Protein AF-A0A1E5P7C9-F1 (afdb_monomer_lite)

Secondary structure (DSSP, 8-state):
--EEEEEEEE-SS-EEEEEEEEEEEEESS--SSSEE-SSSEEEE-HHHHSS-TT-TTT----HHHHHHHHHHHHHHHHHHHHHSPTT-EEEEEEEEEE--GGG--THHHHHHHHHHHHHHH----TT--EEEETTTTEEEETTS---S---EEE-EEE--SB-TTSPBPP------------------

Radius of gyration: 18.48 Å; chains: 1; bounding box: 76×32×47 Å

Sequence (188 aa):
MSRTTAYRVLGPTWGVAVDLTADSEVVAAPPHAGDRVGARTWLDVAPVLDHPPADRTGLRLTPAEGGRLRQGAGLAAGAVEAVLPPGRHVVLTVHRVLFPEADFRAEGLIGAMLTWCEEEFGIDLPGGAVVFDRDADRFVHAWEEPGPVRDLARVRVVRPARDLLGHPLPVRARRGRAQGDATGRQQP

Structure (mmCIF, N/CA/C/O backbone):
data_AF-A0A1E5P7C9-F1
#
_entry.id   AF-A0A1E5P7C9-F1
#
loop_
_atom_site.group_PDB
_atom_site.id
_atom_site.type_symbol
_atom_site.label_atom_id
_atom_site.label_alt_id
_atom_site.label_comp_id
_atom_site.label_asym_id
_atom_site.label_entity_id
_atom_site.label_seq_id
_atom_site.pdbx_PDB_ins_code
_atom_site.Cartn_x
_atom_site.Cartn_y
_atom_site.Cartn_z
_atom_site.occupancy
_atom_site.B_iso_or_equiv
_atom_site.auth_seq_id
_atom_site.auth_comp_id
_atom_site.auth_asym_id
_atom_site.auth_atom_id
_atom_site.pdbx_PDB_model_num
ATOM 1 N N . MET A 1 1 ? 0.519 -8.301 14.280 1.00 79.50 1 MET A N 1
ATOM 2 C CA . MET A 1 1 ? 1.421 -9.329 13.704 1.00 79.50 1 MET A CA 1
ATOM 3 C C . MET A 1 1 ? 1.671 -8.920 12.269 1.00 79.50 1 MET A C 1
ATOM 5 O O . MET A 1 1 ? 0.695 -8.637 11.590 1.00 79.50 1 MET A O 1
ATOM 9 N N . SER A 1 2 ? 2.924 -8.835 11.827 1.00 89.69 2 SER A N 1
ATOM 10 C CA . SER A 1 2 ? 3.228 -8.390 10.466 1.00 89.69 2 SER A CA 1
ATOM 11 C C . SER A 1 2 ? 2.891 -9.454 9.421 1.00 89.69 2 SER A C 1
ATOM 13 O O . SER A 1 2 ? 3.030 -10.657 9.657 1.00 89.69 2 SER A O 1
ATOM 15 N N . ARG A 1 3 ? 2.408 -8.999 8.263 1.00 91.75 3 ARG A N 1
ATOM 16 C CA . ARG A 1 3 ? 2.040 -9.823 7.108 1.00 91.75 3 ARG A CA 1
ATOM 17 C C . ARG A 1 3 ? 2.742 -9.305 5.863 1.00 91.75 3 ARG A C 1
ATOM 19 O O . ARG A 1 3 ? 2.796 -8.097 5.644 1.00 91.75 3 ARG A O 1
ATOM 26 N N . THR A 1 4 ? 3.220 -10.234 5.039 1.00 92.81 4 THR A N 1
ATOM 27 C CA . THR A 1 4 ? 3.752 -9.949 3.705 1.00 92.81 4 THR A CA 1
ATOM 28 C C . THR A 1 4 ? 2.696 -10.206 2.634 1.00 92.81 4 THR A C 1
ATOM 30 O O . THR A 1 4 ? 2.095 -11.281 2.596 1.00 92.81 4 THR A O 1
ATOM 33 N N . THR A 1 5 ? 2.518 -9.235 1.745 1.00 91.69 5 THR A N 1
ATOM 34 C CA . THR A 1 5 ? 1.641 -9.295 0.575 1.00 91.69 5 THR A CA 1
ATOM 35 C C . THR A 1 5 ? 2.475 -9.087 -0.680 1.00 91.69 5 THR A C 1
ATOM 37 O O . THR A 1 5 ? 3.295 -8.171 -0.740 1.00 91.69 5 THR A O 1
ATOM 40 N N . ALA A 1 6 ? 2.243 -9.914 -1.699 1.00 91.81 6 ALA A N 1
ATOM 41 C CA . ALA A 1 6 ? 2.901 -9.784 -2.989 1.00 91.81 6 ALA A CA 1
ATOM 42 C C . ALA A 1 6 ? 1.989 -9.096 -4.000 1.00 91.81 6 ALA A C 1
ATOM 44 O O . ALA A 1 6 ? 0.935 -9.612 -4.376 1.00 91.81 6 ALA A O 1
ATOM 45 N N . TYR A 1 7 ? 2.449 -7.960 -4.499 1.00 91.06 7 TYR A N 1
ATOM 46 C CA . TYR A 1 7 ? 1.848 -7.256 -5.612 1.00 91.06 7 TYR A CA 1
ATOM 47 C C . TYR A 1 7 ? 2.630 -7.555 -6.887 1.00 91.06 7 TYR A C 1
ATOM 49 O O . TYR A 1 7 ? 3.844 -7.333 -6.956 1.00 91.06 7 TYR A O 1
ATOM 57 N N . ARG A 1 8 ? 1.941 -8.107 -7.891 1.00 90.44 8 ARG A N 1
ATOM 58 C CA . ARG A 1 8 ? 2.516 -8.422 -9.202 1.00 90.44 8 ARG A CA 1
ATOM 59 C C . ARG A 1 8 ? 1.586 -7.958 -10.308 1.00 90.44 8 ARG A C 1
ATOM 61 O O . ARG A 1 8 ? 0.419 -8.353 -10.340 1.00 90.44 8 ARG A O 1
ATOM 68 N N . VAL A 1 9 ? 2.119 -7.195 -11.254 1.00 87.44 9 VAL A N 1
ATOM 69 C CA . VAL A 1 9 ? 1.394 -6.780 -12.460 1.00 87.44 9 VAL A CA 1
ATOM 70 C C . VAL A 1 9 ? 2.281 -6.986 -13.673 1.00 87.44 9 VAL A C 1
ATOM 72 O O . VAL A 1 9 ? 3.438 -6.592 -13.661 1.00 87.44 9 VAL A O 1
ATOM 75 N N . LEU A 1 10 ? 1.740 -7.602 -14.720 1.00 85.62 10 LEU A N 1
ATOM 76 C CA . LEU A 1 10 ? 2.407 -7.750 -16.010 1.00 85.62 10 LEU A CA 1
ATOM 77 C C . LEU A 1 10 ? 1.730 -6.842 -17.036 1.00 85.62 10 LEU A C 1
ATOM 79 O O . LEU A 1 10 ? 0.532 -6.988 -17.300 1.00 85.62 10 LEU A O 1
ATOM 83 N N . GLY A 1 11 ? 2.501 -5.907 -17.582 1.00 82.81 11 GLY A N 1
ATOM 84 C CA . GLY A 1 11 ? 2.135 -5.080 -18.724 1.00 82.81 11 GLY A CA 1
ATOM 85 C C . GLY A 1 11 ? 2.630 -5.684 -20.045 1.00 82.81 11 GLY A C 1
ATOM 86 O O . GLY A 1 11 ? 3.168 -6.793 -20.058 1.00 82.81 11 GLY A O 1
ATOM 87 N N . PRO A 1 12 ? 2.440 -4.974 -21.170 1.00 78.00 12 PRO A N 1
ATOM 88 C CA . PRO A 1 12 ? 2.836 -5.455 -22.495 1.00 78.00 12 PRO A CA 1
ATOM 89 C C . PRO A 1 12 ? 4.353 -5.589 -22.678 1.00 78.00 12 PRO A C 1
ATOM 91 O O . PRO A 1 12 ? 4.803 -6.477 -23.396 1.00 78.00 12 PRO A O 1
ATOM 94 N N . THR A 1 13 ? 5.126 -4.697 -22.058 1.00 78.75 13 THR A N 1
ATOM 95 C CA . THR A 1 13 ? 6.579 -4.563 -22.253 1.00 78.75 13 THR A CA 1
ATOM 96 C C . THR A 1 13 ? 7.385 -4.938 -21.012 1.00 78.75 13 THR A C 1
ATOM 98 O O . THR A 1 13 ? 8.504 -5.424 -21.140 1.00 78.75 13 THR A O 1
ATOM 101 N N . TRP A 1 14 ? 6.826 -4.746 -19.817 1.00 81.38 14 TRP A N 1
ATOM 102 C CA . TRP A 1 14 ? 7.484 -5.012 -18.537 1.00 81.38 14 TRP A CA 1
ATOM 103 C C . TRP A 1 14 ? 6.453 -5.221 -17.415 1.00 81.38 14 TRP A C 1
ATOM 105 O O . TRP A 1 14 ? 5.241 -5.108 -17.632 1.00 81.38 14 TRP A O 1
ATOM 115 N N . GLY A 1 15 ? 6.919 -5.581 -16.217 1.00 85.69 15 GLY A N 1
ATOM 116 C CA . GLY A 1 15 ? 6.070 -5.844 -15.057 1.00 85.69 15 GLY A CA 1
ATOM 117 C C . GLY A 1 15 ? 6.516 -5.109 -13.798 1.00 85.69 15 GLY A C 1
ATOM 118 O O . GLY A 1 15 ? 7.598 -4.542 -13.740 1.00 85.69 15 GLY A O 1
ATOM 119 N N . VAL A 1 16 ? 5.657 -5.131 -12.784 1.00 87.56 16 VAL A N 1
ATOM 120 C CA . VAL A 1 16 ? 5.948 -4.658 -11.429 1.00 87.56 16 VAL A CA 1
ATOM 121 C C . VAL A 1 16 ? 5.930 -5.845 -10.488 1.00 87.56 16 VAL A C 1
ATOM 123 O O . VAL A 1 16 ? 4.976 -6.631 -10.498 1.00 87.56 16 VAL A O 1
ATOM 126 N N . ALA A 1 17 ? 6.940 -5.925 -9.626 1.00 90.75 17 ALA A N 1
ATOM 127 C CA . ALA A 1 17 ? 6.973 -6.867 -8.522 1.00 90.75 17 ALA A CA 1
ATOM 128 C C . ALA A 1 17 ? 7.375 -6.180 -7.217 1.00 90.75 17 ALA A C 1
ATOM 130 O O . ALA A 1 17 ? 8.501 -5.720 -7.080 1.00 90.75 17 ALA A O 1
ATOM 131 N N . VAL A 1 18 ? 6.445 -6.137 -6.259 1.00 91.25 18 VAL A N 1
ATOM 132 C CA . VAL A 1 18 ? 6.667 -5.576 -4.921 1.00 91.25 18 VAL A CA 1
ATOM 133 C C . VAL A 1 18 ? 6.145 -6.546 -3.867 1.00 91.25 18 VAL A C 1
ATOM 135 O O . VAL A 1 18 ? 4.993 -6.969 -3.950 1.00 91.25 18 VAL A O 1
ATOM 138 N N . ASP A 1 19 ? 6.955 -6.871 -2.864 1.00 92.94 19 ASP A N 1
ATOM 139 C CA . ASP A 1 19 ? 6.488 -7.492 -1.626 1.00 92.94 19 ASP A CA 1
ATOM 140 C C . ASP A 1 19 ? 6.494 -6.480 -0.499 1.00 92.94 19 ASP A C 1
ATOM 142 O O . ASP A 1 19 ? 7.542 -5.964 -0.118 1.00 92.94 19 ASP A O 1
ATOM 146 N N . LEU A 1 20 ? 5.315 -6.234 0.056 1.00 93.62 20 LEU A N 1
ATOM 147 C CA . LEU A 1 20 ? 5.115 -5.320 1.165 1.00 93.62 20 LEU A CA 1
ATOM 148 C C . LEU A 1 20 ? 4.877 -6.125 2.436 1.00 93.62 20 LEU A C 1
ATOM 150 O O . LEU A 1 20 ? 3.942 -6.916 2.506 1.00 93.62 20 LEU A O 1
ATOM 154 N N . THR A 1 21 ? 5.721 -5.924 3.438 1.00 94.25 21 THR A N 1
ATOM 155 C CA . THR A 1 21 ? 5.544 -6.436 4.795 1.00 94.25 21 THR A CA 1
ATOM 156 C C . THR A 1 21 ? 5.148 -5.285 5.700 1.00 94.25 21 THR A C 1
ATOM 158 O O . THR A 1 21 ? 5.919 -4.343 5.886 1.00 94.25 21 THR A O 1
ATOM 161 N N . ALA A 1 22 ? 3.958 -5.374 6.271 1.00 95.69 22 ALA A N 1
ATOM 162 C CA . ALA A 1 22 ? 3.408 -4.346 7.139 1.00 95.69 22 ALA A CA 1
ATOM 163 C C . ALA A 1 22 ? 2.556 -4.971 8.250 1.00 95.69 22 ALA A C 1
ATOM 165 O O . ALA A 1 22 ? 2.209 -6.156 8.185 1.00 95.69 22 ALA A O 1
ATOM 166 N N . ASP A 1 23 ? 2.249 -4.193 9.281 1.00 96.56 23 ASP A N 1
ATOM 167 C CA . ASP A 1 23 ? 1.248 -4.524 10.295 1.00 96.56 23 ASP A CA 1
ATOM 168 C C . ASP A 1 23 ? 0.258 -3.375 10.514 1.00 96.56 23 ASP A C 1
ATOM 170 O O . ASP A 1 23 ? 0.416 -2.270 9.989 1.00 96.56 23 ASP A O 1
ATOM 174 N N . SER A 1 24 ? -0.800 -3.681 11.263 1.00 96.69 24 SER A N 1
ATOM 175 C CA . SER A 1 24 ? -1.753 -2.700 11.753 1.00 96.69 24 SER A CA 1
ATOM 176 C C . SER A 1 24 ? -1.884 -2.777 13.274 1.00 96.69 24 SER A C 1
ATOM 178 O O . SER A 1 24 ? -1.834 -3.860 13.868 1.00 96.69 24 SER A O 1
ATOM 180 N N . GLU A 1 25 ? -2.089 -1.622 13.904 1.00 96.62 25 GLU A N 1
ATOM 181 C CA . GLU A 1 25 ? -2.424 -1.511 15.322 1.00 96.62 25 GLU A CA 1
ATOM 182 C C . GLU A 1 25 ? -3.626 -0.583 15.511 1.00 96.62 25 GLU A C 1
ATOM 184 O O . GLU A 1 25 ? -3.616 0.568 15.074 1.00 96.62 25 GLU A O 1
ATOM 189 N N . VAL A 1 26 ? -4.672 -1.077 16.181 1.00 96.69 26 VAL A N 1
ATOM 190 C CA . VAL A 1 26 ? -5.867 -0.289 16.508 1.00 96.69 26 VAL A CA 1
ATOM 191 C C . VAL A 1 26 ? -5.733 0.285 17.914 1.00 96.69 26 VAL A C 1
ATOM 193 O O . VAL A 1 26 ? -5.717 -0.450 18.900 1.00 96.69 26 VAL A O 1
ATOM 196 N N . VAL A 1 27 ? -5.713 1.611 18.015 1.00 96.81 27 VAL A N 1
ATOM 197 C CA . VAL A 1 27 ? -5.459 2.342 19.261 1.00 96.81 27 VAL A CA 1
ATOM 198 C C . VAL A 1 27 ? -6.651 3.216 19.669 1.00 96.81 27 VAL A C 1
ATOM 200 O O . VAL A 1 27 ? -7.545 3.530 18.878 1.00 96.81 27 VAL A O 1
ATOM 203 N N . ALA A 1 28 ? -6.718 3.558 20.960 1.00 96.44 28 ALA A N 1
ATOM 204 C CA . ALA A 1 28 ? -7.832 4.313 21.546 1.00 96.44 28 ALA A CA 1
ATOM 205 C C . ALA A 1 28 ? -7.752 5.829 21.315 1.00 96.44 28 ALA A C 1
ATOM 207 O O . ALA A 1 28 ? -8.778 6.498 21.335 1.00 96.44 28 ALA A O 1
ATOM 208 N N . ALA A 1 29 ? -6.546 6.361 21.130 1.00 95.38 29 ALA A N 1
ATOM 209 C CA . ALA A 1 29 ? -6.278 7.786 20.999 1.00 95.38 29 ALA A CA 1
ATOM 210 C C . ALA A 1 29 ? -5.460 8.053 19.728 1.00 95.38 29 ALA A C 1
ATOM 212 O O . ALA A 1 29 ? -4.808 7.129 19.237 1.00 95.38 29 ALA A O 1
ATOM 213 N N . PRO A 1 30 ? -5.469 9.287 19.195 1.00 94.38 30 PRO A N 1
ATOM 214 C CA . PRO A 1 30 ? -4.630 9.648 18.063 1.00 94.38 30 PRO A CA 1
ATOM 215 C C . PRO A 1 30 ? -3.149 9.310 18.328 1.00 94.38 30 PRO A C 1
ATOM 217 O O . PRO A 1 30 ? -2.612 9.738 19.353 1.00 94.38 30 PRO A O 1
ATOM 220 N N . PRO A 1 31 ? -2.489 8.567 17.426 1.00 91.88 31 PRO A N 1
ATOM 221 C CA . PRO A 1 31 ? -1.061 8.283 17.506 1.00 91.88 31 PRO A CA 1
ATOM 222 C C . PRO A 1 31 ? -0.216 9.563 17.524 1.00 91.88 31 PRO A C 1
ATOM 224 O O . PRO A 1 31 ? -0.547 10.548 16.863 1.00 91.88 31 PRO A O 1
ATOM 227 N N . HIS A 1 32 ? 0.901 9.532 18.254 1.00 86.25 32 HIS A N 1
ATOM 228 C CA . HIS A 1 32 ? 1.870 10.637 18.300 1.00 86.25 32 HIS A CA 1
ATOM 229 C C . HIS A 1 32 ? 2.910 10.588 17.171 1.00 86.25 32 HIS A C 1
ATOM 231 O O . HIS A 1 32 ? 3.619 11.568 16.959 1.00 86.25 32 HIS A O 1
ATOM 237 N N . ALA A 1 33 ? 3.010 9.456 16.474 1.00 85.44 33 ALA A N 1
ATOM 238 C CA . ALA A 1 33 ? 3.976 9.203 15.413 1.00 85.44 33 ALA A CA 1
ATOM 239 C C . ALA A 1 33 ? 3.272 8.723 14.134 1.00 85.44 33 ALA A C 1
ATOM 241 O O . ALA A 1 33 ? 2.124 8.270 14.174 1.00 85.44 33 ALA A O 1
ATOM 242 N N . GLY A 1 34 ? 3.982 8.831 13.011 1.00 90.81 34 GLY A N 1
ATOM 243 C CA . GLY A 1 34 ? 3.471 8.520 11.680 1.00 90.81 34 GLY A CA 1
ATOM 244 C C . GLY A 1 34 ? 2.736 9.687 11.023 1.00 90.81 34 GLY A C 1
ATOM 245 O O . GLY A 1 34 ? 2.275 10.635 11.666 1.00 90.81 34 GLY A O 1
ATOM 246 N N . ASP A 1 35 ? 2.612 9.606 9.705 1.00 95.94 35 ASP A N 1
ATOM 247 C CA . ASP A 1 35 ? 1.897 10.591 8.910 1.00 95.94 35 ASP A CA 1
ATOM 248 C C . ASP A 1 35 ? 0.403 10.297 8.923 1.00 95.94 35 ASP A C 1
ATOM 250 O O . ASP A 1 35 ? -0.037 9.178 8.650 1.00 95.94 35 ASP A O 1
ATOM 254 N N . ARG A 1 36 ? -0.408 11.3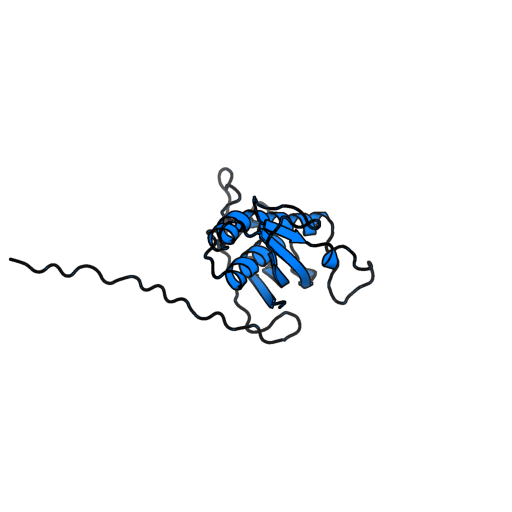21 9.176 1.00 97.12 36 ARG A N 1
ATOM 255 C CA . ARG A 1 36 ? -1.860 11.193 9.077 1.00 97.12 36 ARG A CA 1
ATOM 256 C C . ARG A 1 36 ? -2.272 11.077 7.605 1.00 97.12 36 ARG A C 1
ATOM 258 O O . ARG A 1 36 ? -2.038 12.000 6.828 1.00 97.12 36 ARG A O 1
ATOM 265 N N . VAL A 1 37 ? -2.913 9.967 7.239 1.00 97.00 37 VAL A N 1
ATOM 266 C CA . VAL A 1 37 ? -3.384 9.685 5.864 1.00 97.00 37 VAL A CA 1
ATOM 267 C C . VAL A 1 37 ? -4.908 9.657 5.741 1.00 97.00 37 VAL A C 1
ATOM 269 O O . VAL A 1 37 ? -5.435 9.662 4.633 1.00 97.00 37 VAL A O 1
ATOM 272 N N . GLY A 1 38 ? -5.614 9.668 6.873 1.00 96.38 38 GLY A N 1
ATOM 273 C CA . GLY A 1 38 ? -7.071 9.753 6.965 1.00 96.38 38 GLY A CA 1
ATOM 274 C C . GLY A 1 38 ? -7.531 10.499 8.217 1.00 96.38 38 GLY A C 1
ATOM 275 O O . GLY A 1 38 ? -6.727 11.050 8.975 1.00 96.38 38 GLY A O 1
ATOM 276 N N . ALA A 1 39 ? -8.836 10.512 8.482 1.00 96.81 39 ALA A N 1
ATOM 277 C CA . ALA A 1 39 ? -9.355 11.118 9.705 1.00 96.81 39 ALA A CA 1
ATOM 278 C C . ALA A 1 39 ? -8.913 10.331 10.951 1.00 96.81 39 ALA A C 1
ATOM 280 O O . ALA A 1 39 ? -8.614 10.937 11.985 1.00 96.81 39 ALA A O 1
ATOM 281 N N . ARG A 1 40 ? -8.833 9.002 10.848 1.00 97.44 40 ARG A N 1
ATOM 282 C CA . ARG A 1 40 ? -8.470 8.072 11.926 1.00 97.44 40 ARG A CA 1
ATOM 283 C C . ARG A 1 40 ? -7.426 7.027 11.500 1.00 97.44 40 ARG A C 1
ATOM 285 O O . ARG A 1 40 ? -7.259 6.028 12.199 1.00 97.44 40 ARG A O 1
ATOM 292 N N . THR A 1 41 ? -6.686 7.286 10.424 1.00 97.94 41 THR A N 1
ATOM 293 C CA . THR A 1 41 ? -5.617 6.410 9.919 1.00 97.94 41 THR A CA 1
ATOM 294 C C . THR A 1 41 ? -4.284 7.149 9.820 1.00 97.94 41 THR A C 1
ATOM 296 O O . THR A 1 41 ? -4.208 8.250 9.261 1.00 97.94 41 THR A O 1
ATOM 299 N N . TRP A 1 42 ? -3.232 6.511 10.332 1.00 98.25 42 TRP A N 1
ATOM 300 C CA . TRP A 1 42 ? -1.840 6.953 10.266 1.00 98.25 42 TRP A CA 1
ATOM 301 C C . TRP A 1 42 ? -0.987 5.903 9.564 1.00 98.25 42 TRP A C 1
ATOM 303 O O . TRP A 1 42 ? -1.277 4.710 9.647 1.00 98.25 42 TRP A O 1
ATOM 313 N N . LEU A 1 43 ? 0.061 6.355 8.886 1.00 98.00 43 LEU A N 1
ATOM 314 C CA . LEU A 1 43 ? 1.060 5.512 8.249 1.00 98.00 43 LEU A CA 1
ATOM 315 C C . LEU A 1 43 ? 2.437 5.835 8.829 1.00 98.00 43 LEU A C 1
ATOM 317 O O . LEU A 1 43 ? 2.891 6.976 8.746 1.00 98.00 43 LEU A O 1
ATOM 321 N N . ASP A 1 44 ? 3.113 4.823 9.353 1.00 95.62 44 ASP A N 1
ATOM 322 C CA . ASP A 1 44 ? 4.521 4.883 9.715 1.00 95.62 44 ASP A CA 1
ATOM 323 C C . ASP A 1 44 ? 5.368 4.141 8.669 1.00 95.62 44 ASP A C 1
ATOM 325 O O . ASP A 1 44 ? 5.187 2.948 8.412 1.00 95.62 44 ASP A O 1
ATOM 329 N N . VAL A 1 45 ? 6.278 4.881 8.036 1.00 94.06 45 VAL A N 1
ATOM 330 C CA . VAL A 1 45 ? 7.267 4.377 7.068 1.00 94.06 45 VAL A CA 1
ATOM 331 C C . VAL A 1 45 ? 8.700 4.617 7.536 1.00 94.06 45 VAL A C 1
ATOM 333 O O . VAL A 1 45 ? 9.626 4.302 6.791 1.00 94.06 45 VAL A O 1
ATOM 336 N N . ALA A 1 46 ? 8.909 5.150 8.745 1.00 90.88 46 ALA A N 1
ATOM 337 C CA . ALA A 1 46 ? 10.249 5.358 9.290 1.00 90.88 46 ALA A CA 1
ATOM 338 C C . ALA A 1 46 ? 11.114 4.085 9.217 1.00 90.88 46 ALA A C 1
ATOM 340 O O . ALA A 1 46 ? 12.250 4.189 8.740 1.00 90.88 46 ALA A O 1
ATOM 341 N N . PRO A 1 47 ? 10.584 2.871 9.512 1.00 88.56 47 PRO A N 1
ATOM 342 C CA . PRO A 1 47 ? 11.379 1.654 9.422 1.00 88.56 47 PRO A CA 1
ATOM 343 C C . PRO A 1 47 ? 11.991 1.409 8.045 1.00 88.56 47 PRO A C 1
ATOM 345 O O . PRO A 1 47 ? 13.057 0.832 7.998 1.00 88.56 47 PRO A O 1
ATOM 348 N N . VAL A 1 48 ? 11.376 1.856 6.942 1.00 87.06 48 VAL A N 1
ATOM 349 C CA . VAL A 1 48 ? 11.895 1.655 5.571 1.00 87.06 48 VAL A CA 1
ATOM 350 C C . VAL A 1 48 ? 12.575 2.891 4.972 1.00 87.06 48 VAL A C 1
ATOM 352 O O . VAL A 1 48 ? 13.063 2.845 3.841 1.00 87.06 48 VAL A O 1
ATOM 355 N N . LEU A 1 49 ? 12.608 4.005 5.706 1.00 84.81 49 LEU A N 1
ATOM 356 C CA . LEU A 1 49 ? 13.320 5.227 5.318 1.00 84.81 49 LEU A CA 1
ATOM 357 C C . LEU A 1 49 ? 14.679 5.353 6.021 1.00 84.81 49 LEU A C 1
ATOM 359 O O . LEU A 1 49 ? 15.613 5.905 5.436 1.00 84.81 49 LEU A O 1
ATOM 363 N N . ASP A 1 50 ? 14.809 4.794 7.225 1.00 76.19 50 ASP A N 1
ATOM 364 C CA . ASP A 1 50 ? 15.985 4.964 8.089 1.00 76.19 50 ASP A CA 1
ATOM 365 C C . ASP A 1 50 ? 17.099 3.918 7.850 1.00 76.19 50 ASP A C 1
ATOM 367 O O . ASP A 1 50 ? 18.072 3.845 8.606 1.00 76.19 50 ASP A O 1
ATOM 371 N N . HIS A 1 51 ? 17.011 3.117 6.779 1.00 68.31 51 HIS A N 1
ATOM 372 C CA . HIS A 1 51 ? 18.029 2.110 6.457 1.00 68.31 51 HIS A CA 1
ATOM 373 C C . HIS A 1 51 ? 19.320 2.708 5.855 1.00 68.31 51 HIS A C 1
ATOM 375 O O . HIS A 1 51 ? 19.267 3.609 5.006 1.00 68.31 51 HIS A O 1
ATOM 381 N N . PRO A 1 52 ? 20.506 2.165 6.210 1.00 65.00 52 PRO A N 1
ATOM 382 C CA . PRO A 1 52 ? 21.780 2.580 5.629 1.00 65.00 52 PRO A CA 1
ATOM 383 C C . PRO A 1 52 ? 21.822 2.405 4.098 1.00 65.00 52 PRO A C 1
ATOM 385 O O . PRO A 1 52 ? 21.346 1.392 3.588 1.00 65.00 52 PRO A O 1
ATOM 388 N N . PRO A 1 53 ? 22.495 3.299 3.342 1.00 56.56 53 PRO A N 1
ATOM 389 C CA . PRO A 1 53 ? 22.592 3.201 1.878 1.00 56.56 53 PRO A CA 1
ATOM 390 C C . PRO A 1 53 ? 23.206 1.899 1.335 1.00 56.56 53 PRO A C 1
ATOM 392 O O . PRO A 1 53 ? 22.999 1.569 0.172 1.00 56.56 53 PRO A O 1
ATOM 395 N N . ALA A 1 54 ? 23.984 1.181 2.150 1.00 57.59 54 ALA A N 1
ATOM 396 C CA . ALA A 1 54 ? 24.642 -0.072 1.775 1.00 57.59 54 ALA A CA 1
ATOM 397 C C . ALA A 1 54 ? 23.813 -1.329 2.108 1.00 57.59 54 ALA A C 1
ATOM 399 O O . ALA A 1 54 ? 24.269 -2.444 1.842 1.00 57.59 54 ALA A O 1
ATOM 400 N N . ASP A 1 55 ? 22.625 -1.173 2.698 1.00 64.75 55 ASP A N 1
ATOM 401 C CA . ASP A 1 55 ? 21.776 -2.292 3.088 1.00 64.75 55 ASP A CA 1
ATOM 402 C C . ASP A 1 55 ? 21.123 -2.949 1.862 1.00 64.75 55 ASP A C 1
ATOM 404 O O . ASP A 1 55 ? 20.188 -2.428 1.253 1.00 64.75 55 ASP A O 1
ATOM 408 N N . ARG A 1 56 ? 21.638 -4.128 1.502 1.00 52.88 56 ARG A N 1
ATOM 409 C CA . ARG A 1 56 ? 21.120 -4.972 0.416 1.00 52.88 56 ARG A CA 1
ATOM 410 C C . ARG A 1 56 ? 20.086 -5.998 0.885 1.00 52.88 56 ARG A C 1
ATOM 412 O O . ARG A 1 56 ? 19.631 -6.794 0.069 1.00 52.88 56 ARG A O 1
ATOM 419 N N . THR A 1 57 ? 19.698 -5.988 2.164 1.00 60.69 57 THR A N 1
ATOM 420 C CA . THR A 1 57 ? 18.595 -6.824 2.683 1.00 60.69 57 THR A CA 1
ATOM 421 C C . THR A 1 57 ? 17.215 -6.303 2.264 1.00 60.69 57 THR A C 1
ATOM 423 O O . THR A 1 57 ? 16.210 -6.98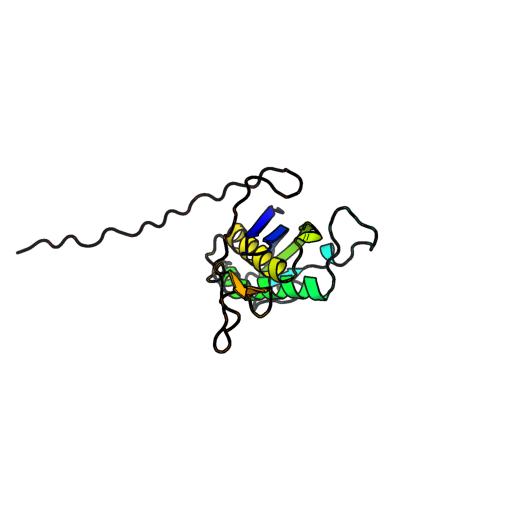8 2.458 1.00 60.69 57 THR A O 1
ATOM 426 N N . GLY A 1 58 ? 17.202 -5.152 1.575 1.00 56.16 58 GLY A N 1
ATOM 427 C CA . GLY A 1 58 ? 16.186 -4.785 0.597 1.00 56.16 58 GLY A CA 1
ATOM 428 C C . GLY A 1 58 ? 15.230 -3.696 1.052 1.00 56.16 58 GLY A C 1
ATOM 429 O O . GLY A 1 58 ? 14.044 -3.882 0.848 1.00 56.16 58 GLY A O 1
ATOM 430 N N . LEU A 1 59 ? 15.692 -2.621 1.709 1.00 66.25 59 LEU A N 1
ATOM 431 C CA . LEU A 1 59 ? 14.793 -1.771 2.508 1.00 66.25 59 LEU A CA 1
ATOM 432 C C . LEU A 1 59 ? 15.069 -0.278 2.576 1.00 66.25 59 LEU A C 1
ATOM 434 O O . LEU A 1 59 ? 14.754 0.363 3.573 1.00 66.25 59 LEU A O 1
ATOM 438 N N . ARG A 1 60 ? 15.594 0.315 1.512 1.00 73.50 60 ARG A N 1
ATOM 439 C CA . ARG A 1 60 ? 15.662 1.772 1.449 1.00 73.50 60 ARG A CA 1
ATOM 440 C C . ARG A 1 60 ? 14.656 2.293 0.447 1.00 73.50 60 ARG A C 1
ATOM 442 O O . ARG A 1 60 ? 14.896 2.218 -0.754 1.00 73.50 60 ARG A O 1
ATOM 449 N N . LEU A 1 61 ? 13.573 2.862 0.957 1.00 84.56 61 LEU A N 1
ATOM 450 C CA . LEU A 1 61 ? 12.770 3.778 0.169 1.00 84.56 61 LEU A CA 1
ATOM 451 C C . LEU A 1 61 ? 13.369 5.182 0.249 1.00 84.56 61 LEU A C 1
ATOM 453 O O . LEU A 1 61 ? 13.867 5.630 1.282 1.00 84.56 61 LEU A O 1
ATOM 457 N N . THR A 1 62 ? 13.317 5.907 -0.857 1.00 87.56 62 THR A N 1
ATOM 458 C CA . THR A 1 62 ? 13.497 7.356 -0.848 1.00 87.56 62 THR A CA 1
ATOM 459 C C . THR A 1 62 ? 12.271 8.027 -0.215 1.00 87.56 62 THR A C 1
ATOM 461 O O . THR A 1 62 ? 11.174 7.460 -0.223 1.00 87.56 62 THR A O 1
ATOM 464 N N . PRO A 1 63 ? 12.379 9.278 0.268 1.00 88.75 63 PRO A N 1
ATOM 465 C CA . PRO A 1 63 ? 11.208 10.021 0.742 1.00 88.75 63 PRO A CA 1
ATOM 466 C C . PRO A 1 63 ? 10.082 10.124 -0.303 1.00 88.75 63 PRO A C 1
ATOM 468 O O . PRO A 1 63 ? 8.903 10.101 0.048 1.00 88.75 63 PRO A O 1
ATOM 471 N N . ALA A 1 64 ? 10.430 10.193 -1.594 1.00 89.31 64 ALA A N 1
ATOM 472 C CA . ALA A 1 64 ? 9.459 10.217 -2.687 1.00 89.31 64 ALA A CA 1
ATOM 473 C C . ALA A 1 64 ? 8.691 8.888 -2.812 1.00 89.31 64 ALA A C 1
ATOM 475 O O . ALA A 1 64 ? 7.477 8.885 -3.013 1.00 89.31 64 ALA A O 1
ATOM 476 N N . GLU A 1 65 ? 9.379 7.760 -2.641 1.00 91.31 65 GLU A N 1
ATOM 477 C CA . GLU A 1 65 ? 8.779 6.422 -2.619 1.00 91.31 65 GLU A CA 1
ATOM 478 C C . GLU A 1 65 ? 7.933 6.193 -1.362 1.00 91.31 65 GLU A C 1
ATOM 480 O O . GLU A 1 65 ? 6.818 5.680 -1.461 1.00 91.31 65 GLU A O 1
ATOM 485 N N . GLY A 1 66 ? 8.386 6.671 -0.198 1.00 93.06 66 GLY A N 1
ATOM 486 C CA . GLY A 1 66 ? 7.558 6.740 1.011 1.00 93.06 66 GLY A CA 1
ATOM 487 C C . GLY A 1 66 ? 6.271 7.544 0.779 1.00 93.06 66 GLY A C 1
ATOM 488 O O . GLY A 1 66 ? 5.188 7.143 1.204 1.00 93.06 66 GLY A O 1
ATOM 489 N N . GLY A 1 67 ? 6.352 8.622 -0.009 1.00 93.81 67 GLY A N 1
ATOM 490 C CA . GLY A 1 67 ? 5.189 9.381 -0.474 1.00 93.81 67 GLY A CA 1
ATOM 491 C C . GLY A 1 67 ? 4.189 8.553 -1.292 1.00 93.81 67 GLY A C 1
ATOM 492 O O . GLY A 1 67 ? 2.984 8.777 -1.179 1.00 93.81 67 GLY A O 1
ATOM 493 N N . ARG A 1 68 ? 4.645 7.555 -2.061 1.00 92.81 68 ARG A N 1
ATOM 494 C CA . ARG A 1 68 ? 3.762 6.637 -2.807 1.00 92.81 68 ARG A CA 1
ATOM 495 C C . ARG A 1 68 ? 3.036 5.653 -1.896 1.00 92.81 68 ARG A C 1
ATOM 497 O O . ARG A 1 68 ? 1.847 5.418 -2.101 1.00 92.81 68 ARG A O 1
ATOM 504 N N . LEU A 1 69 ? 3.700 5.133 -0.863 1.00 95.06 69 LEU A N 1
ATOM 505 C CA . LEU A 1 69 ? 3.023 4.343 0.173 1.00 95.06 69 LEU A CA 1
ATOM 506 C C . LEU A 1 69 ? 1.961 5.180 0.892 1.00 95.06 69 LEU A C 1
ATOM 508 O O . LEU A 1 69 ? 0.827 4.730 1.053 1.00 95.06 69 LEU A O 1
ATOM 512 N N . ARG A 1 70 ? 2.295 6.431 1.237 1.00 96.12 70 ARG A N 1
ATOM 513 C CA . ARG A 1 70 ? 1.357 7.383 1.850 1.00 96.12 70 ARG A CA 1
ATOM 514 C C . ARG A 1 70 ? 0.140 7.638 0.967 1.00 96.12 70 ARG A C 1
ATOM 516 O O . ARG A 1 70 ? -0.983 7.624 1.462 1.00 96.12 70 ARG A O 1
ATOM 523 N N . GLN A 1 71 ? 0.354 7.811 -0.336 1.00 93.38 71 GLN A N 1
ATOM 524 C CA . GLN A 1 71 ? -0.722 7.956 -1.316 1.00 93.38 71 GLN A CA 1
ATOM 525 C C . GLN A 1 71 ? -1.636 6.717 -1.332 1.00 93.38 71 GLN A C 1
ATOM 527 O O . GLN A 1 71 ? -2.852 6.861 -1.230 1.00 93.38 71 GLN A O 1
ATOM 532 N N . GLY A 1 72 ? -1.073 5.505 -1.401 1.00 93.62 72 GLY A N 1
ATOM 533 C CA . GLY A 1 72 ? -1.855 4.261 -1.356 1.00 93.62 72 GLY A CA 1
ATOM 534 C C . GLY A 1 72 ? -2.639 4.080 -0.054 1.00 93.62 72 GLY A C 1
ATOM 535 O O . GLY A 1 72 ? -3.818 3.732 -0.086 1.00 93.62 72 GLY A O 1
ATOM 536 N N . ALA A 1 73 ? -2.025 4.385 1.091 1.00 95.56 73 ALA A N 1
ATOM 537 C CA . ALA A 1 73 ? -2.692 4.328 2.388 1.00 95.56 73 ALA A CA 1
ATOM 538 C C . ALA A 1 73 ? -3.838 5.350 2.491 1.00 95.56 73 ALA A C 1
ATOM 540 O O . ALA A 1 73 ? -4.914 5.013 2.979 1.00 95.56 73 ALA A O 1
ATOM 541 N N . GLY A 1 74 ? -3.643 6.569 1.978 1.00 95.25 74 GLY A N 1
ATOM 542 C CA . GLY A 1 74 ? -4.682 7.602 1.947 1.00 95.25 74 GLY A CA 1
ATOM 543 C C . GLY A 1 74 ? -5.894 7.209 1.102 1.00 95.25 74 GLY A C 1
ATOM 544 O O . GLY A 1 74 ? -7.030 7.426 1.514 1.00 95.25 74 GLY A O 1
ATOM 545 N N . LEU A 1 75 ? -5.669 6.545 -0.035 1.00 92.75 75 LEU A N 1
ATOM 546 C CA . LEU A 1 75 ? -6.746 5.998 -0.869 1.00 92.75 75 LEU A CA 1
ATOM 547 C C . LEU A 1 75 ? -7.544 4.893 -0.151 1.00 92.75 75 LEU A C 1
ATOM 549 O O . LEU A 1 75 ? -8.754 4.787 -0.343 1.00 92.75 75 LEU A O 1
ATOM 553 N N . ALA A 1 76 ? -6.890 4.088 0.693 1.00 94.31 76 ALA A N 1
ATOM 554 C CA . ALA A 1 76 ? -7.555 3.060 1.496 1.00 94.31 76 ALA A CA 1
ATOM 555 C C . ALA A 1 76 ? -8.232 3.608 2.763 1.00 94.31 76 ALA A C 1
ATOM 557 O O . ALA A 1 76 ? -9.134 2.956 3.294 1.00 94.31 76 ALA A O 1
ATOM 558 N N . ALA A 1 77 ? -7.806 4.775 3.261 1.00 95.88 77 ALA A N 1
ATOM 559 C CA . ALA A 1 77 ? -8.102 5.238 4.615 1.00 95.88 77 ALA A CA 1
ATOM 560 C C . ALA A 1 77 ? -9.602 5.250 4.932 1.00 95.88 77 ALA A C 1
ATOM 562 O O . ALA A 1 77 ? -10.015 4.678 5.934 1.00 95.88 77 ALA A O 1
ATOM 563 N N . GLY A 1 78 ? -10.444 5.801 4.052 1.00 94.94 78 GLY A N 1
ATOM 564 C CA . GLY A 1 78 ? -11.892 5.849 4.291 1.00 94.94 78 GLY A CA 1
ATOM 565 C C . GLY A 1 78 ? -12.536 4.465 4.455 1.00 94.94 78 GLY A C 1
ATOM 566 O O . GLY A 1 78 ? -13.371 4.270 5.336 1.00 94.94 78 GLY A O 1
ATOM 567 N N . ALA A 1 79 ? -12.119 3.484 3.651 1.00 95.25 79 ALA A N 1
ATOM 568 C CA . ALA A 1 79 ? -12.637 2.119 3.729 1.00 95.25 79 ALA A CA 1
ATOM 569 C C . ALA A 1 79 ? -12.097 1.363 4.953 1.00 95.25 79 ALA A C 1
ATOM 571 O O . ALA A 1 79 ? -12.844 0.625 5.594 1.00 95.25 79 ALA A O 1
ATOM 572 N N . VAL A 1 80 ? -10.830 1.590 5.314 1.00 96.25 80 VAL A N 1
ATOM 573 C CA . VAL A 1 80 ? -10.245 1.075 6.561 1.00 96.25 80 VAL A CA 1
ATOM 574 C C . VAL A 1 80 ? -11.009 1.633 7.762 1.00 96.25 80 VAL A C 1
ATOM 576 O O . VAL A 1 80 ? -11.488 0.879 8.601 1.00 96.25 80 VAL A O 1
ATOM 579 N N . GLU A 1 81 ? -11.206 2.948 7.829 1.00 96.69 81 GLU A N 1
ATOM 580 C CA . GLU A 1 81 ? -11.910 3.600 8.934 1.00 96.69 81 GLU A CA 1
ATOM 581 C C . GLU A 1 81 ? -13.367 3.149 9.076 1.00 96.69 81 GLU A C 1
ATOM 583 O O . GLU A 1 81 ? -13.880 3.101 10.198 1.00 96.69 81 GLU A O 1
ATOM 588 N N . ALA A 1 82 ? -14.029 2.812 7.966 1.00 96.31 82 ALA A N 1
ATOM 589 C CA . ALA A 1 82 ? -15.406 2.329 7.959 1.00 96.31 82 ALA A CA 1
ATOM 590 C C . ALA A 1 82 ? -15.574 0.955 8.629 1.00 96.31 82 ALA A C 1
ATOM 592 O O . ALA A 1 82 ? -16.655 0.664 9.138 1.00 96.31 82 ALA A O 1
ATOM 593 N N . VAL A 1 83 ? -14.526 0.122 8.656 1.00 96.75 83 VAL A N 1
ATOM 594 C CA . VAL A 1 83 ? -14.556 -1.193 9.322 1.00 96.75 83 VAL A CA 1
ATOM 595 C C . VAL A 1 83 ? -13.992 -1.169 10.744 1.00 96.75 83 VAL A C 1
ATOM 597 O O . VAL A 1 83 ? -14.118 -2.153 11.474 1.00 96.75 83 VAL A O 1
ATOM 600 N N . LEU A 1 84 ? -13.391 -0.054 11.169 1.00 95.44 84 LEU A N 1
ATOM 601 C CA . LEU A 1 84 ? -12.908 0.107 12.538 1.00 95.44 84 LEU A CA 1
ATOM 602 C C . LEU A 1 84 ? -14.062 0.361 13.515 1.00 95.44 84 LEU A C 1
ATOM 604 O O . LEU A 1 84 ? -15.030 1.047 13.174 1.00 95.44 84 LEU A O 1
ATOM 608 N N . PRO A 1 85 ? -13.926 -0.068 14.783 1.00 94.94 85 PRO A N 1
ATOM 609 C CA . PRO A 1 85 ? -14.864 0.333 15.817 1.00 94.94 85 PRO A CA 1
ATOM 610 C C . PRO A 1 85 ? -14.950 1.871 15.950 1.00 94.94 85 PRO A C 1
ATOM 612 O O . PRO A 1 85 ? -13.957 2.581 15.726 1.00 94.94 85 PRO A O 1
ATOM 615 N N . PRO A 1 86 ? -16.114 2.418 16.344 1.00 93.75 86 PRO A N 1
ATOM 616 C CA . PRO A 1 86 ? -16.281 3.855 16.543 1.00 93.75 86 PRO A CA 1
ATOM 617 C C . PRO A 1 86 ? -15.258 4.432 17.529 1.00 93.75 86 PRO A C 1
ATOM 619 O O . PRO A 1 86 ? -14.941 3.814 18.545 1.00 93.75 86 PRO A O 1
ATOM 622 N N . GLY A 1 87 ? -14.724 5.615 17.216 1.00 93.81 87 GLY A N 1
ATOM 623 C CA . GLY A 1 87 ? -13.744 6.311 18.059 1.00 93.81 87 GLY A CA 1
ATOM 624 C C . GLY A 1 87 ? -12.351 5.673 18.110 1.00 93.81 87 GLY A C 1
ATOM 625 O O . GLY A 1 87 ? -11.479 6.199 18.789 1.00 93.81 87 GLY A O 1
ATOM 626 N N . ARG A 1 88 ? -12.115 4.562 17.400 1.00 97.06 88 ARG A N 1
ATOM 627 C CA . ARG A 1 88 ? -10.781 3.961 17.288 1.00 97.06 88 ARG A CA 1
ATOM 628 C C . ARG A 1 88 ? -9.985 4.561 16.140 1.00 97.06 88 ARG A C 1
ATOM 630 O O . ARG A 1 88 ? -10.559 4.981 15.132 1.00 97.06 88 ARG A O 1
ATOM 637 N N . HIS A 1 89 ? -8.675 4.555 16.329 1.00 97.75 89 HIS A N 1
ATOM 638 C CA . HIS A 1 89 ? -7.659 4.978 15.377 1.00 97.75 89 HIS A CA 1
ATOM 639 C C . HIS A 1 89 ? -6.846 3.760 14.942 1.00 97.75 89 HIS A C 1
ATOM 641 O O . HIS A 1 89 ? -6.787 2.777 15.679 1.00 97.75 89 HIS A O 1
ATOM 647 N N . VAL A 1 90 ? -6.213 3.818 13.774 1.00 97.38 90 VAL A N 1
ATOM 648 C CA . VAL A 1 90 ? -5.307 2.762 13.312 1.00 97.38 90 VAL A CA 1
ATOM 649 C C . VAL A 1 90 ? -3.975 3.340 12.854 1.00 97.38 90 VAL A C 1
ATOM 651 O O . VAL A 1 90 ? -3.940 4.362 12.163 1.00 97.38 90 VAL A O 1
ATOM 654 N N . VAL A 1 91 ? -2.891 2.674 13.237 1.00 97.69 91 VAL A N 1
ATOM 655 C CA . VAL A 1 91 ? -1.546 2.889 12.701 1.00 97.69 91 VAL A CA 1
ATOM 656 C C . VAL A 1 91 ? -1.235 1.738 11.762 1.00 97.69 91 VAL A C 1
ATOM 658 O O . VAL A 1 91 ? -1.429 0.579 12.123 1.00 97.69 91 VAL A O 1
ATOM 661 N N . LEU A 1 92 ? -0.787 2.061 10.556 1.00 97.75 92 LEU A N 1
ATOM 662 C CA . LEU A 1 92 ? -0.246 1.108 9.598 1.00 97.75 92 LEU A CA 1
ATOM 663 C C . LEU A 1 92 ? 1.272 1.270 9.619 1.00 97.75 92 LEU A C 1
ATOM 665 O O . LEU A 1 92 ? 1.746 2.374 9.358 1.00 97.75 92 LEU A O 1
ATOM 669 N N . THR A 1 93 ? 2.026 0.214 9.902 1.00 96.38 93 THR A N 1
ATOM 670 C CA . THR A 1 93 ? 3.496 0.288 9.925 1.00 96.38 93 THR A CA 1
ATOM 671 C C . THR A 1 93 ? 4.062 -0.521 8.779 1.00 96.38 93 THR A C 1
ATOM 673 O O . THR A 1 93 ? 3.824 -1.727 8.685 1.00 96.38 93 THR A O 1
ATOM 676 N N . VAL A 1 94 ? 4.834 0.122 7.907 1.00 95.19 94 VAL A N 1
ATOM 677 C CA . VAL A 1 94 ? 5.561 -0.571 6.843 1.00 95.19 94 VAL A CA 1
ATOM 678 C C . VAL A 1 94 ? 6.932 -0.958 7.365 1.00 95.19 94 VAL A C 1
ATOM 680 O O . VAL A 1 94 ? 7.788 -0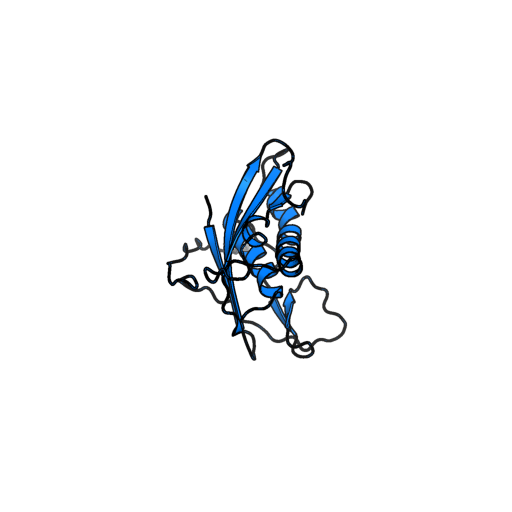.109 7.585 1.00 95.19 94 VAL A O 1
ATOM 683 N N . HIS A 1 95 ? 7.132 -2.264 7.527 1.00 92.12 95 HIS A N 1
ATOM 684 C CA . HIS A 1 95 ? 8.383 -2.846 8.013 1.00 92.12 95 HIS A CA 1
ATOM 685 C C . HIS A 1 95 ? 9.324 -3.201 6.880 1.00 92.12 95 HIS A C 1
ATOM 687 O O . HIS A 1 95 ? 10.538 -3.140 7.046 1.00 92.12 95 HIS A O 1
ATOM 693 N N . ARG A 1 96 ? 8.769 -3.641 5.740 1.00 91.31 96 ARG A N 1
ATOM 694 C CA . ARG A 1 96 ? 9.593 -4.033 4.604 1.00 91.31 96 ARG A CA 1
ATOM 695 C C . ARG A 1 96 ? 8.963 -3.882 3.229 1.00 91.31 96 ARG A C 1
ATOM 697 O O . ARG A 1 96 ? 7.795 -4.195 3.058 1.00 91.31 96 ARG A O 1
ATOM 704 N N . VAL A 1 97 ? 9.763 -3.488 2.239 1.00 91.38 97 VAL A N 1
ATOM 705 C CA . VAL A 1 97 ? 9.398 -3.411 0.821 1.00 91.38 97 VAL A CA 1
ATOM 706 C C . VAL A 1 97 ? 10.488 -4.032 -0.054 1.00 91.38 97 VAL A C 1
ATOM 708 O O . VAL A 1 97 ? 11.529 -3.422 -0.247 1.00 91.38 97 VAL A O 1
ATOM 711 N N . LEU A 1 98 ? 10.244 -5.215 -0.620 1.00 89.56 98 LEU A N 1
ATOM 712 C CA . LEU A 1 98 ? 11.173 -5.870 -1.549 1.00 89.56 98 LEU A CA 1
ATOM 713 C C . LEU A 1 98 ? 10.703 -5.705 -2.990 1.00 89.56 98 LEU A C 1
ATOM 715 O O . LEU A 1 98 ? 9.520 -5.870 -3.278 1.00 89.56 98 LEU A O 1
ATOM 719 N N . PHE A 1 99 ? 11.629 -5.455 -3.907 1.00 87.12 99 PHE A N 1
ATOM 720 C CA . PHE A 1 99 ? 11.366 -5.431 -5.343 1.00 87.12 99 PHE A CA 1
ATOM 721 C C . PHE A 1 99 ? 12.646 -5.760 -6.125 1.00 87.12 99 PHE A C 1
ATOM 723 O O . PHE A 1 99 ? 13.734 -5.376 -5.693 1.00 87.12 99 PHE A O 1
ATOM 730 N N . PRO A 1 100 ? 12.563 -6.455 -7.274 1.00 83.06 100 PRO A N 1
ATOM 731 C CA . PRO A 1 100 ? 13.684 -6.543 -8.203 1.00 83.06 100 PRO A CA 1
ATOM 732 C C . PRO A 1 100 ? 13.946 -5.161 -8.808 1.00 83.06 100 PRO A C 1
ATOM 734 O O . PRO A 1 100 ? 13.019 -4.529 -9.304 1.00 83.06 100 PRO A O 1
ATOM 737 N N . GLU A 1 101 ? 15.196 -4.696 -8.812 1.00 78.88 101 GLU A N 1
ATOM 738 C CA . GLU A 1 101 ? 15.549 -3.358 -9.323 1.00 78.88 101 GLU A CA 1
ATOM 739 C C . GLU A 1 101 ? 15.118 -3.156 -10.787 1.00 78.88 101 GLU A C 1
ATOM 741 O O . GLU A 1 101 ? 14.574 -2.113 -11.140 1.00 78.88 101 GLU A O 1
ATOM 746 N N . ALA A 1 102 ? 15.268 -4.191 -11.622 1.00 77.44 102 ALA A N 1
ATOM 747 C CA . ALA A 1 102 ? 14.855 -4.163 -13.026 1.00 77.44 102 ALA A CA 1
ATOM 748 C C . ALA A 1 102 ? 13.335 -3.970 -13.219 1.00 77.44 102 ALA A C 1
ATOM 750 O O . ALA A 1 102 ? 12.912 -3.362 -14.203 1.00 77.44 102 ALA A O 1
ATOM 751 N N . ASP A 1 103 ? 12.534 -4.428 -12.253 1.00 73.69 103 ASP A N 1
ATOM 752 C CA . ASP A 1 103 ? 11.066 -4.410 -12.284 1.00 73.69 103 ASP A CA 1
ATOM 753 C C . ASP A 1 103 ? 10.481 -3.336 -11.349 1.00 73.69 103 ASP A C 1
ATOM 755 O O . ASP A 1 103 ? 9.265 -3.269 -11.126 1.00 73.69 103 ASP A O 1
ATOM 759 N N . PHE A 1 104 ? 11.335 -2.500 -10.752 1.00 80.81 104 PHE A N 1
ATOM 760 C CA . PHE A 1 104 ? 10.889 -1.505 -9.795 1.00 80.81 104 PHE A CA 1
ATOM 761 C C . PHE A 1 104 ? 10.272 -0.304 -10.492 1.00 80.81 104 PHE A C 1
ATOM 763 O O . PHE A 1 104 ? 10.889 0.344 -11.342 1.00 80.81 104 PHE A O 1
ATOM 770 N N . ARG A 1 105 ? 9.061 0.040 -10.059 1.00 84.12 105 ARG A N 1
ATOM 771 C CA . ARG A 1 105 ? 8.42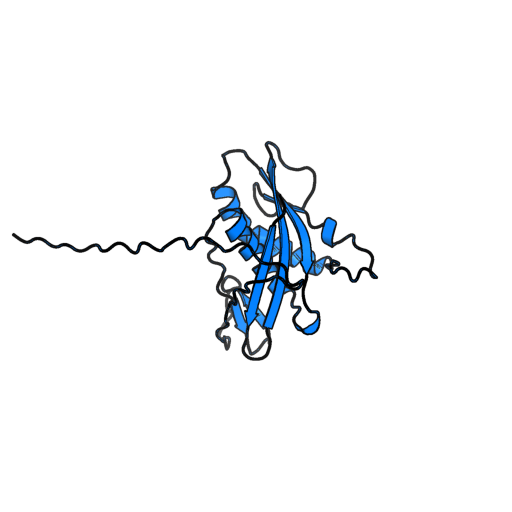5 1.324 -10.336 1.00 84.12 105 ARG A CA 1
ATOM 772 C C . ARG A 1 105 ? 7.691 1.806 -9.101 1.00 84.12 105 ARG A C 1
ATOM 774 O O . ARG A 1 105 ? 7.010 1.028 -8.428 1.00 84.12 105 ARG A O 1
ATOM 781 N N . ALA A 1 106 ? 7.777 3.105 -8.850 1.00 84.94 106 ALA A N 1
ATOM 782 C CA . ALA A 1 106 ? 7.208 3.726 -7.663 1.00 84.94 106 ALA A CA 1
ATOM 783 C C . ALA A 1 106 ? 5.670 3.588 -7.605 1.00 84.94 106 ALA A C 1
ATOM 785 O O . ALA A 1 106 ? 5.094 3.505 -6.523 1.00 84.94 106 ALA A O 1
ATOM 786 N N . GLU A 1 107 ? 4.991 3.481 -8.751 1.00 83.94 107 GLU A N 1
ATOM 787 C CA . GLU A 1 107 ? 3.547 3.214 -8.854 1.00 83.94 107 GLU A CA 1
ATOM 788 C C . GLU A 1 107 ? 3.148 1.850 -8.282 1.00 83.94 107 GLU A C 1
ATOM 790 O O . GLU A 1 107 ? 2.016 1.670 -7.822 1.00 83.94 107 GLU A O 1
ATOM 795 N N . GLY A 1 108 ? 4.084 0.898 -8.279 1.00 88.62 108 GLY A N 1
ATOM 796 C CA . GLY A 1 108 ? 3.915 -0.409 -7.661 1.00 88.62 108 GLY A CA 1
ATOM 797 C C . GLY A 1 108 ? 3.705 -0.341 -6.155 1.00 88.62 108 GLY A C 1
ATOM 798 O O . GLY A 1 108 ? 2.982 -1.169 -5.609 1.00 88.62 108 GLY A O 1
ATOM 799 N N . LEU A 1 109 ? 4.268 0.673 -5.494 1.00 92.25 109 LEU A N 1
ATOM 800 C CA . LEU A 1 109 ? 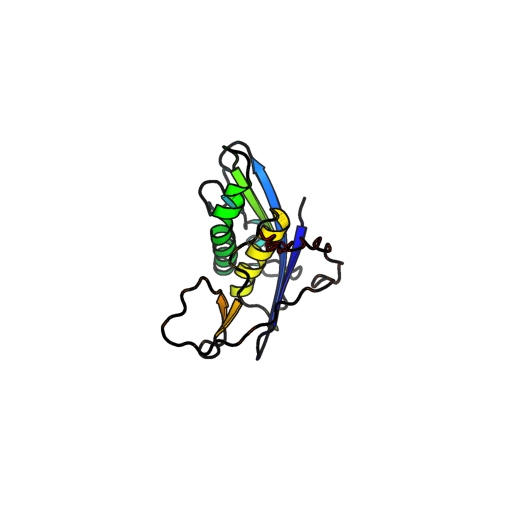4.134 0.871 -4.049 1.00 92.25 109 LEU A CA 1
ATOM 801 C C . LEU A 1 109 ? 2.698 1.226 -3.657 1.00 92.25 109 LEU A C 1
ATOM 803 O O . LEU A 1 109 ? 2.199 0.734 -2.648 1.00 92.25 109 LEU A O 1
ATOM 807 N N . ILE A 1 110 ? 2.008 2.015 -4.488 1.00 91.88 110 ILE A N 1
ATOM 808 C CA . ILE A 1 110 ? 0.589 2.336 -4.288 1.00 91.88 110 ILE A CA 1
ATOM 809 C C . ILE A 1 110 ? -0.236 1.044 -4.350 1.00 91.88 110 ILE A C 1
ATOM 811 O O . ILE A 1 110 ? -1.001 0.747 -3.433 1.00 91.88 110 ILE A O 1
ATOM 815 N N . GLY A 1 111 ? -0.036 0.248 -5.407 1.00 90.12 111 GLY A N 1
ATOM 816 C CA . GLY A 1 111 ? -0.748 -1.017 -5.601 1.00 90.12 111 GLY A CA 1
ATOM 817 C C . GLY A 1 111 ? -0.466 -2.037 -4.497 1.00 90.12 111 GLY A C 1
ATOM 818 O O . GLY A 1 111 ? -1.390 -2.698 -4.018 1.00 90.12 111 GLY A O 1
ATOM 819 N N . ALA A 1 112 ? 0.783 -2.125 -4.037 1.00 92.88 112 ALA A N 1
ATOM 820 C CA . ALA A 1 112 ? 1.168 -2.995 -2.932 1.00 92.88 112 ALA A CA 1
ATOM 821 C C . ALA A 1 112 ? 0.496 -2.592 -1.615 1.00 92.88 112 ALA A C 1
ATOM 823 O O . ALA A 1 112 ? -0.072 -3.454 -0.946 1.00 92.88 112 ALA A O 1
ATOM 824 N N . MET A 1 113 ? 0.484 -1.295 -1.285 1.00 95.12 113 MET A N 1
ATOM 825 C CA . MET A 1 113 ? -0.173 -0.788 -0.077 1.00 95.12 113 MET A CA 1
ATOM 826 C C . MET A 1 113 ? -1.678 -1.061 -0.089 1.00 95.12 113 MET A C 1
ATOM 828 O O . MET A 1 113 ? -2.231 -1.544 0.896 1.00 95.12 113 MET A O 1
ATOM 832 N N . LEU A 1 114 ? -2.341 -0.819 -1.220 1.00 92.81 114 LEU A N 1
ATOM 833 C CA . LEU A 1 114 ? -3.770 -1.095 -1.369 1.00 92.81 114 LEU A CA 1
ATOM 834 C C . LEU A 1 114 ? -4.078 -2.586 -1.245 1.00 92.81 114 LEU A C 1
ATOM 836 O O . LEU A 1 114 ? -4.977 -2.961 -0.498 1.00 92.81 114 LEU A O 1
ATOM 840 N N . THR A 1 115 ? -3.302 -3.435 -1.924 1.00 91.62 115 THR A N 1
ATOM 841 C CA . THR A 1 115 ? -3.476 -4.896 -1.863 1.00 91.62 115 THR A CA 1
ATOM 842 C C . THR A 1 115 ? -3.289 -5.412 -0.438 1.00 91.62 115 THR A C 1
ATOM 844 O O . THR A 1 115 ? -4.040 -6.283 -0.000 1.00 91.62 115 THR A O 1
ATOM 847 N N . TRP A 1 116 ? -2.318 -4.865 0.298 1.00 94.88 116 TRP A N 1
ATOM 848 C CA . TRP A 1 116 ? -2.108 -5.202 1.701 1.00 94.88 116 TRP A CA 1
ATOM 849 C C . TRP A 1 116 ? -3.284 -4.741 2.577 1.00 94.88 116 TRP A C 1
ATOM 851 O O . TRP A 1 116 ? -3.790 -5.537 3.363 1.00 94.88 116 TRP A O 1
ATOM 861 N N . CYS A 1 117 ? -3.805 -3.520 2.389 1.00 94.88 117 CYS A N 1
ATOM 862 C CA . CYS A 1 117 ? -4.984 -3.035 3.120 1.00 94.88 117 CYS A CA 1
ATOM 863 C C . CYS A 1 117 ? -6.229 -3.904 2.877 1.00 94.88 117 CYS A C 1
ATOM 865 O O . CYS A 1 117 ? -6.952 -4.224 3.819 1.00 94.88 117 CYS A O 1
ATOM 867 N N . GLU A 1 118 ? -6.483 -4.319 1.634 1.00 92.75 118 GLU A N 1
ATOM 868 C CA . GLU A 1 118 ? -7.573 -5.256 1.327 1.00 92.75 118 GLU A CA 1
ATOM 869 C C . GLU A 1 118 ? -7.432 -6.574 2.101 1.00 92.75 118 GLU A C 1
ATOM 871 O O . GLU A 1 118 ? -8.421 -7.127 2.582 1.00 92.75 118 GLU A O 1
ATOM 876 N N . GLU A 1 119 ? -6.207 -7.091 2.224 1.00 91.94 119 GLU A N 1
ATOM 877 C CA . GLU A 1 119 ? -5.927 -8.349 2.925 1.00 91.94 119 GLU A CA 1
ATOM 878 C C . GLU A 1 119 ? -6.043 -8.227 4.431 1.00 91.94 119 GLU A C 1
ATOM 880 O O . GLU A 1 119 ? -6.568 -9.136 5.080 1.00 91.94 119 GLU A O 1
ATOM 885 N N . GLU A 1 120 ? -5.513 -7.144 4.982 1.00 94.94 120 GLU A N 1
ATOM 886 C CA . GLU A 1 120 ? -5.480 -6.912 6.418 1.00 94.94 120 GLU A CA 1
ATOM 887 C C . GLU A 1 120 ? -6.882 -6.628 6.956 1.00 94.94 120 GLU A C 1
ATOM 889 O O . GLU A 1 120 ? -7.311 -7.239 7.934 1.00 94.94 120 GLU A O 1
ATOM 894 N N . PHE A 1 121 ? -7.638 -5.768 6.272 1.00 93.81 121 PHE A N 1
ATOM 895 C CA . PHE A 1 121 ? -8.944 -5.307 6.744 1.00 93.81 121 PHE A CA 1
ATOM 896 C C . PHE A 1 121 ? -10.125 -6.053 6.111 1.00 93.81 121 PHE A C 1
ATOM 898 O O . PHE A 1 121 ? -11.272 -5.847 6.508 1.00 93.81 121 PHE A O 1
ATOM 905 N N . GLY A 1 122 ? -9.881 -6.936 5.136 1.00 92.56 122 GLY A N 1
ATOM 906 C CA . GLY A 1 122 ? -10.937 -7.690 4.455 1.00 92.56 122 GLY A CA 1
ATOM 907 C C . GLY A 1 122 ? -11.930 -6.792 3.710 1.00 92.56 122 GLY A C 1
ATOM 908 O O . GLY A 1 122 ? -13.127 -7.108 3.670 1.00 92.56 122 GLY A O 1
ATOM 909 N N . ILE A 1 123 ? -11.432 -5.678 3.171 1.00 90.88 123 ILE A N 1
ATOM 910 C CA . ILE A 1 123 ? -12.179 -4.665 2.421 1.00 90.88 123 ILE A CA 1
ATOM 911 C C . ILE A 1 123 ? -11.970 -4.849 0.918 1.00 90.88 123 ILE A C 1
ATOM 913 O O . ILE A 1 123 ? -10.914 -5.302 0.485 1.00 90.88 123 ILE A O 1
ATOM 917 N N . ASP A 1 124 ? -12.971 -4.461 0.133 1.00 87.38 124 ASP A N 1
ATOM 918 C CA . ASP A 1 124 ? -12.851 -4.368 -1.320 1.00 87.38 124 ASP A CA 1
ATOM 919 C C . ASP A 1 124 ? -12.618 -2.901 -1.680 1.00 87.38 124 ASP A C 1
ATOM 921 O O . ASP A 1 124 ? -13.510 -2.061 -1.525 1.00 87.38 124 ASP A O 1
ATOM 925 N N . LEU A 1 125 ? -11.410 -2.575 -2.135 1.00 83.44 125 LEU A N 1
ATOM 926 C CA . LEU A 1 125 ? -11.108 -1.233 -2.609 1.00 83.44 125 LEU A CA 1
ATOM 927 C C . LEU A 1 125 ? -11.496 -1.143 -4.093 1.00 83.44 125 LEU A C 1
ATOM 929 O O . LEU A 1 125 ? -11.251 -2.086 -4.849 1.00 83.44 125 LEU A O 1
ATOM 933 N N . PRO A 1 126 ? -12.051 -0.011 -4.572 1.00 64.12 126 PRO A N 1
ATOM 934 C CA . PRO A 1 126 ? -12.394 0.202 -5.990 1.00 64.12 126 PRO A CA 1
ATOM 935 C C . PRO A 1 126 ? -11.159 0.278 -6.915 1.00 64.12 126 PRO A C 1
ATOM 937 O O . PRO A 1 126 ? -11.209 0.780 -8.032 1.00 64.12 126 PRO A O 1
ATOM 940 N N . GLY A 1 127 ? -10.029 -0.223 -6.435 1.00 57.47 127 GLY A N 1
ATOM 941 C CA . GLY A 1 127 ? -8.708 0.232 -6.760 1.00 57.47 127 GLY A CA 1
ATOM 942 C C . GLY A 1 127 ? -7.788 -0.746 -7.485 1.00 57.47 127 GLY A C 1
ATOM 943 O O . GLY A 1 127 ? -6.660 -0.416 -7.831 1.00 57.47 127 GLY A O 1
ATOM 944 N N . GLY A 1 128 ? -8.249 -1.961 -7.754 1.00 57.34 128 GLY A N 1
ATOM 945 C CA . GLY A 1 128 ? -7.412 -2.971 -8.407 1.00 57.34 128 GLY A CA 1
ATOM 946 C C . GLY A 1 128 ? -7.191 -2.760 -9.910 1.00 57.34 128 GLY A C 1
ATOM 947 O O . GLY A 1 128 ? -6.432 -3.515 -10.518 1.00 57.34 128 GLY A O 1
ATOM 948 N N . ALA A 1 129 ? -7.868 -1.795 -10.542 1.00 63.47 129 ALA A N 1
ATOM 949 C CA . ALA A 1 129 ? -7.753 -1.570 -11.980 1.00 63.47 129 ALA A CA 1
ATOM 950 C C . ALA A 1 129 ? -6.507 -0.734 -12.294 1.00 63.47 129 ALA A C 1
ATOM 952 O O . ALA A 1 129 ? -6.564 0.478 -12.484 1.00 63.47 129 ALA A O 1
ATOM 953 N N . VAL A 1 130 ? -5.369 -1.416 -12.350 1.00 75.69 130 VAL A N 1
ATOM 954 C CA . VAL A 1 130 ? -4.159 -0.886 -12.971 1.00 75.69 130 VAL A CA 1
ATOM 955 C C . VAL A 1 130 ? -4.299 -1.052 -14.479 1.00 75.69 130 VAL A C 1
ATOM 957 O O . VAL A 1 130 ? -4.732 -2.095 -14.967 1.00 75.69 130 VAL A O 1
ATOM 960 N N . VAL A 1 131 ? -3.946 -0.022 -15.225 1.00 78.69 131 VAL A N 1
ATOM 961 C CA . VAL A 1 131 ? -3.814 -0.044 -16.680 1.00 78.69 131 VAL A CA 1
ATOM 962 C C . VAL A 1 131 ? -2.399 0.369 -17.043 1.00 78.69 131 VAL A C 1
ATOM 964 O O . VAL A 1 131 ? -1.682 0.959 -16.236 1.00 78.69 131 VAL A O 1
ATOM 967 N N . PHE A 1 132 ? -1.972 0.025 -18.248 1.00 81.25 132 PHE A N 1
ATOM 968 C CA . PHE A 1 132 ? -0.681 0.449 -18.762 1.00 81.25 132 PHE A CA 1
ATOM 969 C C . PHE A 1 132 ? -0.895 1.534 -19.809 1.00 81.25 132 PHE A C 1
ATOM 971 O O . PHE A 1 132 ? -1.522 1.285 -20.835 1.00 81.25 132 PHE A O 1
ATOM 978 N N . ASP A 1 133 ? -0.402 2.729 -19.523 1.00 81.69 133 ASP A N 1
ATOM 979 C CA . ASP A 1 133 ? -0.389 3.869 -20.427 1.00 81.69 133 ASP A CA 1
ATOM 980 C C . ASP A 1 133 ? 0.817 3.726 -21.358 1.00 81.69 133 ASP A C 1
ATOM 982 O O . ASP A 1 133 ? 1.962 3.828 -20.908 1.00 81.69 133 ASP A O 1
ATOM 986 N N . ARG A 1 134 ? 0.560 3.412 -22.635 1.00 79.56 134 ARG A N 1
ATOM 987 C CA . ARG A 1 134 ? 1.632 3.200 -23.618 1.00 79.56 134 ARG A CA 1
ATOM 988 C C . ARG A 1 134 ? 2.348 4.491 -23.987 1.00 79.56 134 ARG A C 1
ATOM 990 O O . ARG A 1 134 ? 3.551 4.447 -24.218 1.00 79.56 134 ARG A O 1
ATOM 997 N N . ASP A 1 135 ? 1.633 5.612 -24.019 1.00 82.44 135 ASP A N 1
ATOM 998 C CA . ASP A 1 135 ? 2.190 6.903 -24.427 1.00 82.44 135 ASP A CA 1
ATOM 999 C C . ASP A 1 135 ? 3.173 7.425 -23.376 1.00 82.44 135 ASP A C 1
ATOM 1001 O O . ASP A 1 135 ? 4.221 7.980 -23.704 1.00 82.44 135 ASP A O 1
ATOM 1005 N N . ALA A 1 136 ? 2.851 7.202 -22.101 1.00 78.62 136 ALA A N 1
ATOM 1006 C CA . ALA A 1 136 ? 3.705 7.567 -20.976 1.00 78.62 136 ALA A CA 1
ATOM 1007 C C . ALA A 1 136 ? 4.620 6.425 -20.485 1.00 78.62 136 ALA A C 1
ATOM 1009 O O . ALA A 1 136 ? 5.317 6.622 -19.489 1.00 78.62 136 ALA A O 1
ATOM 1010 N N . ASP A 1 137 ? 4.591 5.255 -21.141 1.00 81.12 137 ASP A N 1
ATOM 1011 C CA . ASP A 1 137 ? 5.303 4.019 -20.762 1.00 81.12 137 ASP A CA 1
ATOM 1012 C C . ASP A 1 137 ? 5.251 3.747 -19.246 1.00 81.12 137 ASP A C 1
ATOM 1014 O O . ASP A 1 137 ? 6.271 3.565 -18.575 1.00 81.12 137 ASP A O 1
ATOM 1018 N N . ARG A 1 138 ? 4.044 3.788 -18.662 1.00 80.38 138 ARG A N 1
ATOM 1019 C CA . ARG A 1 138 ? 3.852 3.658 -17.207 1.00 80.38 138 ARG A CA 1
ATOM 1020 C C . ARG A 1 138 ? 2.547 2.983 -16.818 1.00 80.38 138 ARG A C 1
ATOM 1022 O O . ARG A 1 138 ? 1.547 3.041 -17.526 1.00 80.38 138 ARG A O 1
ATOM 1029 N N . PHE A 1 139 ? 2.530 2.396 -15.624 1.00 78.75 139 PHE A N 1
ATOM 1030 C CA . PHE A 1 139 ? 1.287 1.952 -15.004 1.00 78.75 139 PHE A CA 1
ATOM 1031 C C . PHE A 1 139 ? 0.518 3.146 -14.435 1.00 78.75 139 PHE A C 1
ATOM 1033 O O . PHE A 1 139 ? 1.089 4.001 -13.759 1.00 78.75 139 PHE A O 1
ATOM 1040 N N . VAL A 1 140 ? -0.781 3.183 -14.705 1.00 78.75 140 VAL A N 1
ATOM 1041 C CA . VAL A 1 140 ? -1.722 4.190 -14.212 1.00 78.75 140 VAL A CA 1
ATOM 1042 C C . VAL A 1 140 ? -2.839 3.452 -13.500 1.00 78.75 140 VAL A C 1
ATOM 1044 O O . VAL A 1 140 ? -3.282 2.390 -13.939 1.00 78.75 140 VAL A O 1
ATOM 1047 N N . HIS A 1 141 ? -3.283 3.985 -12.375 1.00 72.44 141 HIS A N 1
ATOM 1048 C CA . HIS A 1 141 ? -4.395 3.399 -11.638 1.00 72.44 141 HIS A CA 1
ATOM 1049 C C . HIS A 1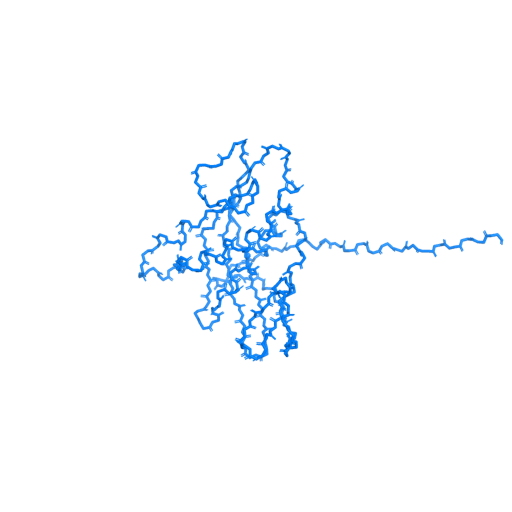 141 ? -5.696 4.085 -12.041 1.00 72.44 141 HIS A C 1
ATOM 1051 O O . HIS A 1 141 ? -5.703 5.288 -12.262 1.00 72.44 141 HIS A O 1
ATOM 1057 N N . ALA A 1 142 ? -6.804 3.348 -12.118 1.00 66.44 142 ALA A N 1
ATOM 1058 C CA . ALA A 1 142 ? -8.072 3.856 -12.655 1.00 66.44 142 ALA A CA 1
ATOM 1059 C C . ALA A 1 142 ? -8.677 5.066 -11.907 1.00 66.44 142 ALA A C 1
ATOM 1061 O O . ALA A 1 142 ? -9.572 5.714 -12.442 1.00 66.44 142 ALA A O 1
ATOM 1062 N N . TRP A 1 143 ? -8.218 5.369 -10.687 1.00 66.81 143 TRP A N 1
ATOM 1063 C CA . TRP A 1 143 ? -8.607 6.579 -9.948 1.00 66.81 143 TRP A CA 1
ATOM 1064 C C . TRP A 1 143 ? -7.775 7.815 -10.322 1.00 66.81 143 TRP A C 1
ATOM 1066 O O . TRP A 1 143 ? -8.149 8.928 -9.962 1.00 66.81 143 TRP A O 1
ATOM 1076 N N . GLU A 1 144 ? -6.629 7.647 -10.985 1.00 63.50 144 GLU A N 1
ATOM 1077 C CA . GLU A 1 144 ? -5.914 8.760 -11.601 1.00 63.50 144 GLU A CA 1
ATOM 1078 C C . GLU A 1 144 ? -6.694 9.088 -12.874 1.00 63.50 144 GLU A C 1
ATOM 1080 O O . GLU A 1 144 ? -6.680 8.301 -13.820 1.00 63.50 144 GLU A O 1
ATOM 1085 N N . GLU A 1 145 ? -7.458 10.189 -12.850 1.00 56.44 145 GLU A N 1
ATOM 1086 C CA . GLU A 1 145 ? -8.361 10.573 -13.939 1.00 56.44 145 GLU A CA 1
ATOM 1087 C C . GLU A 1 145 ? -7.681 10.380 -15.304 1.00 56.44 145 GLU A C 1
ATOM 1089 O O . GLU A 1 145 ? -6.624 10.976 -15.561 1.00 56.44 145 GLU A O 1
ATOM 1094 N N . PRO A 1 146 ? -8.248 9.551 -16.201 1.00 53.97 146 PRO A N 1
ATOM 1095 C CA . PRO A 1 146 ? -7.729 9.457 -17.546 1.00 53.97 146 PRO A CA 1
ATOM 1096 C C . PRO A 1 146 ? -7.993 10.804 -18.217 1.00 53.97 146 PRO A C 1
ATOM 1098 O O . PRO A 1 146 ? -9.119 11.125 -18.593 1.00 53.97 146 PRO A O 1
ATOM 1101 N N . GLY A 1 147 ? -6.937 11.609 -18.350 1.00 54.78 147 GLY A N 1
ATOM 1102 C CA . GLY A 1 147 ? -6.923 12.752 -19.262 1.00 54.78 147 GLY A CA 1
ATOM 1103 C C . GLY A 1 147 ? -7.371 12.339 -20.677 1.00 54.78 147 GLY A C 1
ATOM 1104 O O . GLY A 1 147 ? -7.477 11.144 -20.974 1.00 54.78 147 GLY A O 1
ATOM 1105 N N . PRO A 1 148 ? -7.654 13.300 -21.570 1.00 51.75 148 PRO A N 1
ATOM 1106 C CA . PRO A 1 148 ? -8.311 13.003 -22.835 1.00 51.75 148 PRO A CA 1
ATOM 1107 C C . PRO A 1 148 ? -7.442 12.079 -23.700 1.00 51.75 148 PRO A C 1
ATOM 1109 O O . PRO A 1 148 ? -6.320 12.429 -24.040 1.00 51.75 148 PRO A O 1
ATOM 1112 N N . VAL A 1 149 ? -8.009 10.916 -24.044 1.00 52.91 149 VAL A N 1
ATOM 1113 C CA . VAL A 1 149 ? -7.498 9.890 -24.974 1.00 52.91 149 VAL A CA 1
ATOM 1114 C C . VAL A 1 149 ? -6.094 9.371 -24.634 1.00 52.91 149 VAL A C 1
ATOM 1116 O O . VAL A 1 149 ? -5.092 9.899 -25.098 1.00 52.91 149 VAL A O 1
ATOM 1119 N N . ARG A 1 150 ? -6.032 8.275 -23.870 1.00 64.62 150 ARG A N 1
ATOM 1120 C CA . ARG A 1 150 ? -4.804 7.499 -23.634 1.00 64.62 150 ARG A CA 1
ATOM 1121 C C . ARG A 1 150 ? -4.910 6.137 -24.308 1.00 64.62 150 ARG A C 1
ATOM 1123 O O . ARG A 1 150 ? -5.961 5.495 -24.203 1.00 64.62 150 ARG A O 1
ATOM 1130 N N . ASP A 1 151 ? -3.837 5.671 -24.946 1.00 72.56 151 ASP A N 1
ATOM 1131 C CA . ASP A 1 151 ? -3.745 4.270 -25.369 1.00 72.56 151 ASP A CA 1
ATOM 1132 C C . ASP A 1 151 ? -3.470 3.372 -24.151 1.00 72.56 151 ASP A C 1
ATOM 1134 O O . ASP A 1 151 ? -2.329 3.115 -23.754 1.00 72.56 151 ASP A O 1
ATOM 1138 N N . LEU A 1 152 ? -4.558 2.933 -23.514 1.00 75.75 152 LEU A N 1
ATOM 1139 C CA . LEU A 1 152 ? -4.527 2.100 -22.319 1.00 75.75 152 LEU A CA 1
ATOM 1140 C C . LEU A 1 152 ? -4.525 0.616 -22.690 1.00 75.75 152 LEU A C 1
ATOM 1142 O O . LEU A 1 152 ? -5.506 0.065 -23.196 1.00 75.75 152 LEU A O 1
ATOM 1146 N N . ALA A 1 153 ? -3.440 -0.071 -22.351 1.00 74.44 153 ALA A N 1
ATOM 1147 C CA . ALA A 1 153 ? -3.348 -1.515 -22.457 1.00 74.44 153 ALA A CA 1
ATOM 1148 C C . ALA A 1 153 ? -3.847 -2.204 -21.180 1.00 74.44 153 ALA A C 1
ATOM 1150 O O . ALA A 1 153 ? -3.603 -1.765 -20.051 1.00 74.44 153 ALA A O 1
ATOM 1151 N N . ARG A 1 154 ? -4.518 -3.347 -21.366 1.00 75.75 154 ARG A N 1
ATOM 1152 C CA . ARG A 1 154 ? -4.869 -4.238 -20.257 1.00 75.75 154 ARG A CA 1
ATOM 1153 C C . ARG A 1 154 ? -3.605 -4.823 -19.646 1.00 75.75 154 ARG A C 1
ATOM 1155 O O . ARG A 1 154 ? -2.698 -5.245 -20.360 1.00 75.75 154 ARG A O 1
ATOM 1162 N N . VAL A 1 155 ? -3.609 -4.917 -18.326 1.00 80.94 155 VAL A N 1
ATOM 1163 C CA . VAL A 1 155 ? -2.540 -5.543 -17.550 1.00 80.94 155 VAL A CA 1
ATOM 1164 C C . VAL A 1 155 ? -3.072 -6.807 -16.898 1.00 80.94 155 VAL A C 1
ATOM 1166 O O . VAL A 1 155 ? -4.280 -6.969 -16.695 1.00 80.94 155 VAL A O 1
ATOM 1169 N N . ARG A 1 156 ? -2.168 -7.713 -16.544 1.00 81.50 156 ARG A N 1
ATOM 1170 C CA . ARG A 1 156 ? -2.509 -8.924 -15.804 1.00 81.50 156 ARG A CA 1
ATOM 1171 C C . ARG A 1 156 ? -1.983 -8.815 -14.381 1.00 81.50 156 ARG A C 1
ATOM 1173 O O . ARG A 1 156 ? -0.776 -8.866 -14.168 1.00 81.50 156 ARG A O 1
ATOM 1180 N N . VAL A 1 157 ? -2.890 -8.741 -13.410 1.00 82.12 157 VAL A N 1
ATOM 1181 C CA . VAL A 1 157 ? -2.539 -8.934 -11.997 1.00 82.12 157 VAL A CA 1
ATOM 1182 C C . VAL A 1 157 ? -2.208 -10.410 -11.784 1.00 82.12 157 VAL A C 1
ATOM 1184 O O . VAL A 1 157 ? -3.002 -11.294 -12.121 1.00 82.12 157 VAL A O 1
ATOM 1187 N N . VAL A 1 158 ? -1.024 -10.686 -11.247 1.00 84.38 158 VAL A N 1
ATOM 1188 C CA . VAL A 1 158 ? -0.548 -12.044 -10.970 1.00 84.38 158 VAL A CA 1
ATOM 1189 C C . VAL A 1 158 ? -0.593 -12.284 -9.467 1.00 84.38 158 VAL A C 1
ATOM 1191 O O . VAL A 1 158 ? -0.231 -11.425 -8.673 1.00 84.38 158 VAL A O 1
ATOM 1194 N N . ARG A 1 159 ? -1.046 -13.472 -9.064 1.00 82.44 159 ARG A N 1
ATOM 1195 C CA . ARG A 1 159 ? -1.020 -13.901 -7.663 1.00 82.44 159 ARG A CA 1
ATOM 1196 C C . ARG A 1 159 ? 0.036 -14.984 -7.511 1.00 82.44 159 ARG A C 1
ATOM 1198 O O . ARG A 1 159 ? -0.228 -16.121 -7.910 1.00 82.44 159 ARG A O 1
ATOM 1205 N N . PRO A 1 160 ? 1.237 -14.647 -7.027 1.00 85.19 160 PRO A N 1
ATOM 1206 C CA . PRO A 1 160 ? 2.266 -15.650 -6.846 1.00 85.19 160 PRO A CA 1
ATOM 1207 C C . PRO A 1 160 ? 1.937 -16.521 -5.626 1.00 85.19 160 PRO A C 1
ATOM 1209 O O . PRO A 1 160 ? 1.272 -16.086 -4.691 1.00 85.19 160 PRO A O 1
ATOM 1212 N N . ALA A 1 161 ? 2.407 -17.768 -5.636 1.00 84.94 161 ALA A N 1
ATOM 1213 C CA . ALA A 1 161 ? 2.300 -18.658 -4.476 1.00 84.94 161 ALA A CA 1
ATOM 1214 C C . ALA A 1 161 ? 3.376 -18.370 -3.412 1.00 84.94 161 ALA A C 1
ATOM 1216 O O . ALA A 1 161 ? 3.280 -18.851 -2.284 1.00 84.94 161 ALA A O 1
ATOM 1217 N N . ARG A 1 162 ? 4.423 -17.630 -3.791 1.00 87.94 162 ARG A N 1
ATOM 1218 C CA . ARG A 1 162 ? 5.593 -17.325 -2.971 1.00 87.94 162 ARG A CA 1
ATOM 1219 C C . ARG A 1 162 ? 5.991 -15.860 -3.118 1.00 87.94 162 ARG A C 1
ATOM 1221 O O . ARG A 1 162 ? 5.732 -15.262 -4.163 1.00 87.94 162 ARG A O 1
ATOM 1228 N N . ASP A 1 163 ? 6.613 -15.311 -2.089 1.00 89.19 163 ASP A N 1
ATOM 1229 C CA . ASP A 1 163 ? 7.259 -14.002 -2.134 1.00 89.19 163 ASP A CA 1
ATOM 1230 C C . ASP A 1 163 ? 8.593 -14.062 -2.922 1.00 89.19 163 ASP A C 1
ATOM 1232 O O . ASP A 1 163 ? 8.994 -15.116 -3.430 1.00 89.19 163 ASP A O 1
ATOM 1236 N N . LEU A 1 164 ? 9.271 -12.925 -3.070 1.00 86.31 164 LEU A N 1
ATOM 1237 C CA . LEU A 1 164 ? 10.555 -12.763 -3.761 1.00 86.31 164 LEU A CA 1
ATOM 1238 C C . LEU A 1 164 ? 11.705 -13.482 -3.050 1.00 86.31 164 LEU A C 1
ATOM 1240 O O . LEU A 1 164 ? 12.720 -13.765 -3.682 1.00 86.31 164 LEU A O 1
ATOM 1244 N N . LEU A 1 165 ? 11.549 -13.805 -1.765 1.00 86.75 165 LEU A N 1
ATOM 1245 C CA . LEU A 1 165 ? 12.497 -14.616 -0.999 1.00 86.75 165 LEU A CA 1
ATOM 1246 C C . LEU A 1 165 ? 12.181 -16.120 -1.092 1.00 86.75 165 LEU A C 1
ATOM 1248 O O . LEU A 1 165 ? 12.918 -16.951 -0.562 1.00 86.75 165 LEU A O 1
ATOM 1252 N N . GLY A 1 166 ? 11.102 -16.494 -1.784 1.00 86.75 166 GLY A N 1
ATOM 1253 C CA . GLY A 1 166 ? 10.670 -17.875 -1.968 1.00 86.75 166 GLY A CA 1
ATOM 1254 C C . GLY A 1 166 ? 9.819 -18.429 -0.822 1.00 86.75 166 GLY A C 1
ATOM 1255 O O . GLY A 1 166 ? 9.497 -19.624 -0.837 1.00 86.75 166 GLY A O 1
ATOM 1256 N N . HIS A 1 167 ? 9.414 -17.613 0.150 1.00 87.31 167 HIS A N 1
ATOM 1257 C CA . HIS A 1 167 ? 8.528 -18.031 1.233 1.00 87.31 167 HIS A CA 1
ATOM 1258 C C . HIS A 1 167 ? 7.079 -18.144 0.742 1.00 87.31 167 HIS A C 1
ATOM 1260 O O . HIS A 1 167 ? 6.643 -17.336 -0.075 1.00 87.31 167 HIS A O 1
ATOM 1266 N N . PRO A 1 168 ? 6.309 -19.146 1.200 1.00 86.88 168 PRO A N 1
ATOM 1267 C CA . PRO A 1 168 ? 4.910 -19.287 0.810 1.00 86.88 168 PRO A CA 1
ATOM 1268 C C . PRO A 1 168 ? 4.068 -18.113 1.323 1.00 86.88 168 PRO A C 1
ATOM 1270 O O . PRO A 1 168 ? 4.179 -17.721 2.484 1.00 86.88 168 PRO A O 1
ATOM 1273 N N . LEU A 1 169 ? 3.190 -17.590 0.467 1.00 84.31 169 LEU A N 1
ATOM 1274 C CA . LEU A 1 169 ? 2.242 -16.539 0.837 1.00 84.31 169 LEU A CA 1
ATOM 1275 C C . LEU A 1 169 ? 0.949 -17.143 1.404 1.00 84.31 169 LEU A C 1
ATOM 1277 O O . LEU A 1 169 ? 0.528 -18.218 0.960 1.00 84.31 169 LEU A O 1
ATOM 1281 N N . PRO A 1 170 ? 0.280 -16.467 2.356 1.00 78.25 170 PRO A N 1
ATOM 1282 C CA . PRO A 1 170 ? -1.009 -16.921 2.856 1.00 78.25 170 PRO A CA 1
ATOM 1283 C C . PRO A 1 170 ? -2.039 -16.956 1.719 1.00 78.25 170 PRO A C 1
ATOM 1285 O O . PRO A 1 170 ? -2.238 -15.987 0.987 1.00 78.25 170 PRO A O 1
ATOM 1288 N N . VAL A 1 171 ? -2.722 -18.092 1.564 1.00 67.75 171 VAL A N 1
ATOM 1289 C CA . VAL A 1 171 ? -3.779 -18.248 0.559 1.00 67.75 171 VAL A CA 1
ATOM 1290 C C . VAL A 1 171 ? -4.986 -17.415 0.995 1.00 67.75 171 VAL A C 1
ATOM 1292 O O . VAL A 1 171 ? -5.612 -17.726 2.008 1.00 67.75 171 VAL A O 1
ATOM 1295 N N . ARG A 1 172 ? -5.350 -16.370 0.233 1.00 63.66 172 ARG A N 1
ATOM 1296 C CA . ARG A 1 172 ? -6.619 -15.651 0.454 1.00 63.66 172 ARG A CA 1
ATOM 1297 C C . ARG A 1 172 ? -7.773 -16.663 0.386 1.00 63.66 172 ARG A C 1
ATOM 1299 O O . ARG A 1 172 ? -7.951 -17.330 -0.636 1.00 63.66 172 ARG A O 1
ATOM 1306 N N . ALA A 1 173 ? -8.602 -16.732 1.428 1.00 49.66 173 ALA A N 1
ATOM 1307 C CA . ALA A 1 173 ? -9.890 -17.408 1.335 1.00 49.66 173 ALA A CA 1
ATOM 1308 C C . ALA A 1 173 ? -10.711 -16.721 0.231 1.00 49.66 173 ALA A C 1
ATOM 1310 O O . ALA A 1 173 ? -10.907 -15.504 0.258 1.00 49.66 173 ALA A O 1
ATOM 1311 N N . ARG A 1 174 ? -11.162 -17.477 -0.779 1.00 45.75 174 ARG A N 1
ATOM 1312 C CA . ARG A 1 174 ? -12.076 -16.947 -1.799 1.00 45.75 174 ARG A CA 1
ATOM 1313 C C . ARG A 1 174 ? -13.359 -16.501 -1.091 1.00 45.75 174 ARG A C 1
ATOM 1315 O O . ARG A 1 174 ? -14.162 -17.350 -0.717 1.00 45.75 174 ARG A O 1
ATOM 1322 N N . ARG A 1 175 ? -13.594 -15.194 -0.945 1.00 46.22 175 ARG A N 1
ATOM 1323 C CA . ARG A 1 175 ? -14.958 -14.697 -0.722 1.00 46.22 175 ARG A CA 1
ATOM 1324 C C . ARG A 1 175 ? -15.730 -14.952 -2.013 1.00 46.22 175 ARG A C 1
ATOM 1326 O O . ARG A 1 175 ? -15.486 -14.311 -3.032 1.00 46.22 175 ARG A O 1
ATOM 1333 N N . GLY A 1 176 ? -16.580 -15.976 -1.997 1.00 33.69 176 GLY A N 1
ATOM 1334 C CA . GLY A 1 176 ? -17.480 -16.270 -3.101 1.00 33.69 176 GLY A CA 1
ATOM 1335 C C . GLY A 1 176 ? -18.407 -15.080 -3.326 1.00 33.69 176 GLY A C 1
ATOM 1336 O O . GLY A 1 176 ? -19.116 -14.671 -2.411 1.00 33.69 176 GLY A O 1
ATOM 1337 N N . ARG A 1 177 ? -18.422 -14.534 -4.545 1.00 36.56 177 ARG A N 1
ATOM 1338 C CA . ARG A 1 177 ? -19.585 -13.780 -5.015 1.00 36.56 177 ARG A CA 1
ATOM 1339 C C . ARG A 1 177 ? -20.748 -14.763 -5.087 1.00 36.56 177 ARG A C 1
ATOM 1341 O O . ARG A 1 177 ? -20.858 -15.509 -6.054 1.00 36.56 177 ARG A O 1
ATOM 1348 N N . ALA A 1 178 ? -21.601 -14.773 -4.071 1.00 38.25 178 ALA A N 1
ATOM 1349 C CA . ALA A 1 178 ? -22.968 -15.233 -4.242 1.00 38.25 178 ALA A CA 1
ATOM 1350 C C . ALA A 1 178 ? -23.698 -14.151 -5.051 1.00 38.25 178 ALA A C 1
ATOM 1352 O O . ALA A 1 178 ? -24.220 -13.187 -4.497 1.00 38.25 178 ALA A O 1
ATOM 1353 N N . GLN A 1 179 ? -23.657 -14.265 -6.380 1.00 37.25 179 GLN A N 1
ATOM 1354 C CA . GLN A 1 179 ? -24.616 -13.576 -7.234 1.00 37.25 179 GLN A CA 1
ATOM 1355 C C . GLN A 1 179 ? -25.917 -14.372 -7.096 1.00 37.25 179 GLN A C 1
ATOM 1357 O O . GLN A 1 179 ? -26.002 -15.501 -7.572 1.00 37.25 179 GLN A O 1
ATOM 1362 N N . GLY A 1 180 ? -26.865 -13.828 -6.335 1.00 34.41 180 GLY A N 1
ATOM 1363 C CA . GLY A 1 180 ? -28.152 -14.460 -6.088 1.00 34.41 180 GLY A CA 1
ATOM 1364 C C . GLY A 1 180 ? -28.912 -14.709 -7.386 1.00 34.41 180 GLY A C 1
ATOM 1365 O O . GLY A 1 180 ? -29.158 -13.780 -8.155 1.00 34.41 180 GLY A O 1
ATOM 1366 N N . ASP A 1 181 ? -29.308 -15.964 -7.581 1.00 40.88 181 ASP A N 1
ATOM 1367 C CA . ASP A 1 181 ? -30.453 -16.323 -8.402 1.00 40.88 181 ASP A CA 1
ATOM 1368 C C . ASP A 1 181 ? -31.691 -15.640 -7.819 1.00 40.88 181 ASP A C 1
ATOM 1370 O O . ASP A 1 181 ? -32.163 -15.964 -6.729 1.00 40.88 181 ASP A O 1
ATOM 1374 N N . ALA A 1 182 ? -32.214 -14.667 -8.553 1.00 41.81 182 ALA A N 1
ATOM 1375 C CA . ALA A 1 182 ? -33.504 -14.070 -8.280 1.00 41.81 182 ALA A CA 1
ATOM 1376 C C . ALA A 1 182 ? -34.222 -13.833 -9.603 1.00 41.81 182 ALA A C 1
ATOM 1378 O O . ALA A 1 182 ? -34.106 -12.767 -10.200 1.00 41.81 182 ALA A O 1
ATOM 1379 N N . THR A 1 183 ? -34.985 -14.828 -10.059 1.00 42.41 183 THR A N 1
ATOM 1380 C CA . THR A 1 183 ? -36.362 -14.601 -10.534 1.00 42.41 183 THR A CA 1
ATOM 1381 C C . THR A 1 183 ? -37.108 -15.925 -10.694 1.00 42.41 183 THR A C 1
ATOM 1383 O O . THR A 1 183 ? -37.276 -16.461 -11.784 1.00 42.41 183 THR A O 1
ATOM 1386 N N . GLY A 1 184 ? -37.644 -16.419 -9.577 1.00 41.47 184 GLY A N 1
ATOM 1387 C CA . GLY A 1 184 ? -38.919 -17.122 -9.621 1.00 41.47 184 GLY A CA 1
ATOM 1388 C C . GLY A 1 184 ? -40.018 -16.100 -9.918 1.00 41.47 184 GLY A C 1
ATOM 1389 O O . GLY A 1 184 ? -40.253 -15.196 -9.120 1.00 41.47 184 GLY A O 1
ATOM 1390 N N . ARG A 1 185 ? -40.681 -16.223 -11.069 1.00 47.56 185 ARG A N 1
ATOM 1391 C CA . ARG A 1 185 ? -42.028 -15.677 -11.270 1.00 47.56 185 ARG A CA 1
ATOM 1392 C C . ARG A 1 185 ? -42.990 -16.854 -11.286 1.00 47.56 185 ARG A C 1
ATOM 1394 O O . ARG A 1 185 ? -43.079 -17.571 -12.277 1.00 47.56 185 ARG A O 1
ATOM 1401 N N . GLN A 1 186 ? -43.669 -17.050 -10.160 1.00 44.75 186 GLN A N 1
ATOM 1402 C CA . GLN A 1 186 ? -44.937 -17.761 -10.130 1.00 44.75 186 GLN A CA 1
ATOM 1403 C C . GLN A 1 186 ? -46.023 -16.861 -10.726 1.00 44.75 186 GLN A C 1
ATOM 1405 O O . GLN A 1 186 ? -46.035 -15.646 -10.519 1.00 44.75 186 GLN A O 1
ATOM 1410 N N . GLN A 1 187 ? -46.879 -17.517 -11.499 1.00 38.81 187 GLN A N 1
ATOM 1411 C CA . GLN A 1 187 ? -48.136 -17.045 -12.064 1.00 38.81 187 GLN A CA 1
ATOM 1412 C C . GLN A 1 187 ? -49.137 -16.657 -10.962 1.00 38.81 187 GLN A C 1
ATOM 1414 O O . GLN A 1 187 ? -48.937 -16.969 -9.784 1.00 38.81 187 GLN A O 1
ATOM 1419 N N . PRO A 1 188 ? -50.227 -15.993 -11.349 1.00 63.09 188 PRO A N 1
ATOM 1420 C CA . PRO A 1 188 ? -51.496 -16.727 -11.406 1.00 63.09 188 PRO A CA 1
ATOM 1421 C C . PRO A 1 188 ? -52.000 -16.977 -12.830 1.00 63.09 188 PRO A C 1
ATOM 1423 O O . PRO A 1 188 ? -51.699 -16.157 -13.728 1.00 63.09 188 PRO A O 1
#

Organism: NCBI:txid285458

Foldseek 3Di:
DKAWDWWWKADPPAIATKIWIKDKDKDQDADPDADDLDPQEGEALCLLCVDDPPDPVAGHDDVVLVVLLSVLCSLCVVVLVVLDDPNIHMYMYTNGMHTDPVRDDSNSSSVRNNRVSCVRRVTDRPWNQWWQFPVVRDIDIPVPDPDPDTPTHGMDTDHDQAHPVRHGHDDPDPPDPPPDDDDDDDDD

pLDDT: mean 81.54, std 16.58, range [33.69, 98.25]